Protein 9JN8 (pdb70)

B-factor: mean 67.12, std 13.06, range [45.66, 135.23]

Secondary structure (DSSP, 8-state):
-EEEEEESS---SS-TTTS----S-HHHHHHHHHHHSPPPTTEEEEEES--S-GGG-S-EEEE-TTS-EEEE-S--GGGHHHHHHHHHHHHHSGGG---GGGS-HHHHHSEEEEE---/-EEEEEESS---SS-TTTS---SS-HHHHHHHHHHHS---TTEEEEEES--S-GGG-S-EEEE-TTS-EEEE-S--GGGHHHHHHHHHHHHHSGGG---GGGS-HHHHHSEEEEE---/-EEEEEESS-------HHHHHHHHHHHSPPPTTEEEEEES--S-GGG-S-EEEE-TTS-EEEE-S--GGGHHHHHHHHHHHHHSGGG---TTTS-HHHHHSEEEEE---

Foldseek 3Di:
DKEKEQAQQAAALDDVVPDDDQPGHQSVLLLVLLVVDDQDPPYDYHYDNDPPPRNFPGKMKMDDAQAKIWIFGNDGSVCNVLVSVLNVQQRPDHSSDRDQVPRPPRCNPGIDDIGHHD/DKEKEWAQQAAALDDVVPDDDDDGGQSVLLLVLLVVDDADPPYHYHYDHDPPPRNFPGKMWMDDAQAKIWMFGNDGSVCNVLVRVLRVQLVPDHNSDRDQVPRPPRCNPGIPDIGHHD/DKEKEFAQQAQAVVGHQSVLLLVLQVVPDQDPPYDYHYDHDDPPNNFPRKMWMDDAQAKIWIFGRDGSVCNVLVRVLSNQLRPDHSSDRPPVPRDPRRVPGIDDMDHGD

Solvent-accessible surface area: 17489 Å² total; per-residue (Å²): 81,2,39,0,14,0,4,22,61,8,141,40,85,72,54,71,129,155,47,102,104,98,54,90,87,40,0,88,77,0,13,121,24,0,77,74,64,117,67,36,100,38,10,80,32,55,84,21,136,38,3,30,5,86,108,48,3,0,1,0,0,0,3,3,95,45,22,35,9,5,0,5,0,97,2,60,37,201,24,4,8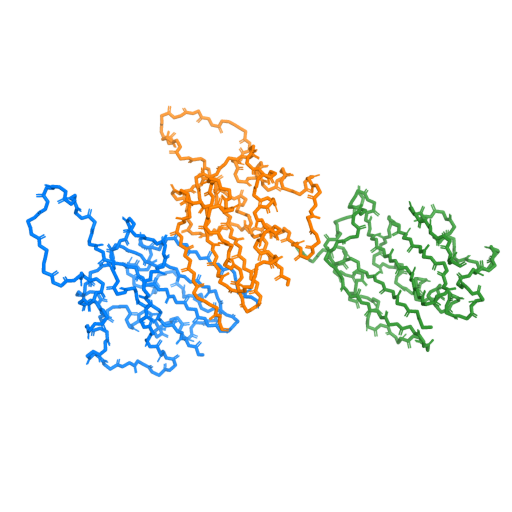9,48,0,8,72,0,0,36,48,0,50,91,16,138,102,1,65,10,71,146,229,111,36,21,97,21,3,78,132,36,25,19,0,49,3,17,43,99,83,3,40,0,14,0,5,39,54,9,121,34,86,74,53,57,128,152,63,95,94,99,58,72,94,39,0,86,65,0,12,129,27,0,67,77,62,115,34,32,150,12,1,36,13,49,68,20,136,35,2,28,5,83,113,48,3,0,1,0,0,0,5,3,99,42,22,33,8,5,1,4,0,94,3,58,42,196,25,3,81,51,0,6,75,0,0,33,44,0,48,89,14,86,108,0,72,6,72,140,226,111,38,20,98,19,3,83,135,41,25,20,0,49,3,17,38,104,76,2,38,0,54,0,4,35,33,9,179,25,166,121,88,56,42,0,84,81,0,7,129,33,1,70,78,66,117,89,32,96,44,10,78,25,52,80,29,48,30,42,106,15,73,114,60,3,1,1,0,11,1,32,20,106,56,25,54,34,9,34,3,0,116,3,51,41,194,26,6,86,55,0,13,80,0,0,37,45,0,45,90,16,141,102,0,90,3,68,137,221,108,19,17,97,20,3,76,134,43,43,58,52,138,111,84,31,216

Radius of gyration: 24.24 Å; Cα contacts (8 Å, |Δi|>4): 783; chains: 3; bounding box: 65×47×64 Å

Nearest PDB structures (foldseek):
  1m2d-assembly1_B  TM=6.779E-01  e=2.888E-04  Aquifex aeolicus
  1f37-assembly1_B  TM=6.128E-01  e=6.598E-05  Aquifex aeolicus
  1m2b-assembly1_B  TM=6.573E-01  e=4.527E-04  Aquifex aeolicus
  7ar7-assembly1_E  TM=4.796E-01  e=1.061E-01  Arabidopsis thaliana
  8kc1-assembly1_A-2  TM=5.103E-01  e=4.086E-01  synthetic construct

InterPro domains:
  IPR012863 Protein of unknown function DUF1636 [PF07845] (5-118)
  IPR036249 Thioredoxin-like superfamily [SSF52833] (3-106)

Structure (mmCIF, N/CA/C/O backbone):
data_9JN8
#
_entry.id   9JN8
#
_cell.length_a   60.040
_cell.length_b   60.040
_cell.length_c   277.200
_cell.angle_alpha   90.00
_cell.angle_beta   90.00
_cell.angle_gamma   90.00
#
_symmetry.space_group_name_H-M   'P 41 2 2'
#
loop_
_entity.id
_entity.type
_entity.pdbx_description
1 polymer ORF378
2 non-polymer 'FE2/S2 (INORGANIC) CLUSTER'
3 water water
#
loop_
_atom_site.group_PDB
_atom_site.id
_atom_site.type_symbol
_atom_site.label_atom_id
_atom_site.label_alt_id
_atom_site.label_comp_id
_atom_site.label_asym_id
_atom_site.label_entity_id
_atom_site.label_seq_id
_atom_site.pdbx_PDB_ins_code
_atom_site.Cartn_x
_atom_site.Cartn_y
_atom_site.Cartn_z
_atom_site.occupancy
_atom_site.B_iso_or_equiv
_atom_site.auth_seq_id
_atom_site.auth_comp_id
_atom_site.auth_asym_id
_atom_site.auth_atom_id
_atom_site.pdbx_PDB_model_num
ATOM 1 N N . ALA A 1 2 ? -24.188 -18.453 42.512 1.00 89.40 2 ALA A N 1
ATOM 2 C CA . ALA A 1 2 ? -22.863 -19.050 42.402 1.00 83.99 2 ALA A CA 1
ATOM 3 C C . ALA A 1 2 ? -21.841 -18.010 41.963 1.00 82.35 2 ALA A C 1
ATOM 4 O O . ALA A 1 2 ? -21.842 -17.573 40.816 1.00 84.15 2 ALA A O 1
ATOM 6 N N . THR A 1 3 ? -20.970 -17.622 42.888 1.00 83.22 3 THR A N 1
ATOM 7 C CA . THR A 1 3 ? -19.935 -16.628 42.647 1.00 77.49 3 THR A CA 1
ATOM 8 C C . THR A 1 3 ? -18.581 -17.314 42.536 1.00 74.78 3 THR A C 1
ATOM 9 O O . THR A 1 3 ? -18.227 -18.137 43.387 1.00 77.05 3 THR A O 1
ATOM 13 N N . THR A 1 4 ? -17.828 -16.968 41.495 1.00 72.12 4 THR A N 1
ATOM 14 C CA . THR A 1 4 ? -16.462 -17.437 41.319 1.00 67.88 4 THR A CA 1
ATOM 15 C C . THR A 1 4 ? -15.504 -16.273 41.513 1.00 66.92 4 THR A C 1
ATOM 16 O O . THR A 1 4 ? -15.652 -15.226 40.874 1.00 64.93 4 THR A O 1
ATOM 20 N N . LEU A 1 5 ? -14.531 -16.460 42.398 1.00 64.67 5 LEU A N 1
ATOM 21 C CA . LEU A 1 5 ? -13.472 -15.489 42.645 1.00 59.55 5 LEU A CA 1
ATOM 22 C C . LEU A 1 5 ? -12.197 -16.058 42.035 1.00 60.71 5 LEU A C 1
ATOM 23 O O . LEU A 1 5 ? -11.571 -16.955 42.607 1.00 58.27 5 LEU A O 1
ATOM 28 N N . HIS A 1 6 ? -11.835 -15.562 40.852 1.00 60.28 6 HIS A N 1
ATOM 29 C CA . HIS A 1 6 ? -10.565 -15.928 40.245 1.00 57.06 6 HIS A CA 1
ATOM 30 C C . HIS A 1 6 ? -9.456 -15.095 40.865 1.00 55.36 6 HIS A C 1
ATOM 31 O O . HIS A 1 6 ? -9.599 -13.880 41.023 1.00 53.39 6 HIS A O 1
ATOM 38 N N . VAL A 1 7 ? -8.357 -15.745 41.233 1.00 53.47 7 VAL A N 1
ATOM 39 C CA . VAL A 1 7 ? -7.211 -15.048 41.798 1.00 56.69 7 VAL A CA 1
ATOM 40 C C . VAL A 1 7 ? -5.987 -15.394 40.960 1.00 53.55 7 VAL A C 1
ATOM 41 O O . VAL A 1 7 ? -5.673 -16.575 40.762 1.00 55.27 7 VAL A O 1
ATOM 45 N N . CYS A 1 8 ? -5.312 -14.372 40.448 1.00 53.80 8 CYS A N 1
ATOM 46 C CA . CYS A 1 8 ? -4.113 -14.609 39.659 1.00 56.20 8 CYS A CA 1
ATOM 47 C C . CYS A 1 8 ? -2.951 -15.003 40.559 1.00 58.80 8 CYS A C 1
ATOM 48 O O . CYS A 1 8 ? -2.621 -14.289 41.512 1.00 57.24 8 CYS A O 1
ATOM 51 N N . THR A 1 9 ? -2.310 -16.120 40.234 1.00 56.28 9 THR A N 1
ATOM 52 C CA . THR A 1 9 ? -1.177 -16.608 41.001 1.00 61.10 9 THR A CA 1
ATOM 53 C C . THR A 1 9 ? 0.171 -16.148 40.465 1.00 64.46 9 THR A C 1
ATOM 54 O O . THR A 1 9 ? 1.193 -16.427 41.100 1.00 64.74 9 THR A O 1
ATOM 58 N N . THR A 1 10 ? 0.208 -15.460 39.323 1.00 58.11 10 THR A N 1
ATOM 59 C CA . THR A 1 10 ? 1.466 -14.990 38.756 1.00 57.13 10 THR A CA 1
ATOM 60 C C . THR A 1 10 ? 1.770 -13.544 39.109 1.00 57.41 10 THR A C 1
ATOM 61 O O . THR A 1 10 ? 2.926 -13.119 39.000 1.00 61.44 10 THR A O 1
ATOM 65 N N . CYS A 1 11 ? 0.767 -12.808 39.568 1.00 56.37 11 CYS A N 1
ATOM 66 C CA . CYS A 1 11 ? 0.867 -11.368 39.733 1.00 56.35 11 CYS A CA 1
ATOM 67 C C . CYS A 1 11 ? 2.083 -10.958 40.548 1.00 63.07 11 CYS A C 1
ATOM 68 O O . CYS A 1 11 ? 2.374 -11.533 41.601 1.00 61.71 11 CYS A O 1
ATOM 71 N N . ARG A 1 12 ? 2.783 -9.946 40.055 1.00 60.75 12 ARG A N 1
ATOM 72 C CA . ARG A 1 12 ? 3.748 -9.198 40.840 1.00 66.77 12 ARG A CA 1
ATOM 73 C C . ARG A 1 12 ? 3.099 -7.908 41.332 1.00 67.78 12 ARG A C 1
ATOM 74 O O . ARG A 1 12 ? 2.085 -7.455 40.794 1.00 68.92 12 ARG A O 1
ATOM 82 N N . GLY A 1 13 ? 3.689 -7.322 42.371 1.00 70.58 13 GLY A N 1
ATOM 83 C CA . GLY A 1 13 ? 3.237 -6.038 42.874 1.00 69.07 13 GLY A CA 1
ATOM 84 C C . GLY A 1 13 ? 3.472 -4.910 41.875 1.00 75.38 13 GLY A C 1
ATOM 85 O O . GLY A 1 13 ? 4.050 -5.086 40.801 1.00 76.70 13 GLY A O 1
ATOM 86 N N . THR A 1 14 ? 3.004 -3.718 42.247 1.00 84.34 14 THR A N 1
ATOM 87 C CA . THR A 1 14 ? 3.102 -2.545 41.379 1.00 81.51 14 THR A CA 1
ATOM 88 C C . THR A 1 14 ? 4.402 -1.767 41.557 1.00 77.68 14 THR A C 1
ATOM 89 O O . THR A 1 14 ? 4.573 -0.723 40.916 1.00 75.40 14 THR A O 1
ATOM 93 N N . ALA A 1 15 ? 5.310 -2.239 42.409 1.00 74.20 15 ALA A N 1
ATOM 94 C CA . ALA A 1 15 ? 6.600 -1.589 42.578 1.00 72.40 15 ALA A CA 1
ATOM 95 C C . ALA A 1 15 ? 7.435 -1.717 41.309 1.00 74.31 15 ALA A C 1
ATOM 96 O O . ALA A 1 15 ? 7.303 -2.679 40.546 1.00 73.87 15 ALA A O 1
ATOM 98 N N . ALA A 1 16 ? 8.305 -0.730 41.088 1.00 76.85 16 ALA A N 1
ATOM 99 C CA . ALA A 1 16 ? 9.176 -0.719 39.913 1.00 74.20 16 ALA A CA 1
ATOM 100 C C . ALA A 1 16 ? 10.179 -1.863 40.013 1.00 73.71 16 ALA A C 1
ATOM 101 O O . ALA A 1 16 ? 11.087 -1.831 40.850 1.00 70.86 16 ALA A O 1
ATOM 103 N N . ALA A 1 17 ? 10.020 -2.869 39.150 1.00 73.52 17 ALA A N 1
ATOM 104 C CA . ALA A 1 17 ? 10.847 -4.076 39.204 1.00 71.45 17 ALA A CA 1
ATOM 105 C C . ALA A 1 17 ? 12.348 -3.800 39.199 1.00 72.95 17 ALA A C 1
ATOM 106 O O . ALA A 1 17 ? 13.051 -4.358 40.058 1.00 73.82 17 ALA A O 1
ATOM 108 N N . PRO A 1 18 ? 12.904 -2.974 38.301 1.00 69.24 18 PRO A N 1
ATOM 109 C CA . PRO A 1 18 ? 14.350 -2.698 38.379 1.00 68.24 18 PRO A CA 1
ATOM 110 C C . PRO A 1 18 ? 14.775 -2.035 39.682 1.00 75.68 18 PRO A C 1
ATOM 111 O O . PRO A 1 18 ? 15.956 -2.110 40.042 1.00 72.12 18 PRO A O 1
ATOM 115 N N . LEU A 1 19 ? 13.857 -1.395 40.406 1.00 76.33 19 LEU A N 1
ATOM 116 C CA . LEU A 1 19 ? 14.222 -0.689 41.625 1.00 76.19 19 LEU A CA 1
ATOM 117 C C . LEU A 1 19 ? 13.858 -1.444 42.897 1.00 74.04 19 LEU A C 1
ATOM 118 O O . LEU A 1 19 ? 14.461 -1.181 43.941 1.00 76.21 19 LEU A O 1
ATOM 123 N N . ALA A 1 20 ? 12.916 -2.383 42.833 1.00 79.23 20 ALA A N 1
ATOM 124 C CA . ALA A 1 20 ? 12.427 -3.059 44.028 1.00 82.81 20 ALA A CA 1
ATOM 125 C C . ALA A 1 20 ? 13.403 -4.129 44.503 1.00 92.14 20 ALA A C 1
ATOM 126 O O . ALA A 1 20 ? 14.147 -4.723 43.716 1.00 95.33 20 ALA A O 1
ATOM 128 N N . GLU A 1 21 ? 13.373 -4.385 45.809 1.00 103.03 21 GLU A N 1
ATOM 129 C CA . GLU A 1 21 ? 14.328 -5.286 46.446 1.00 110.39 21 GLU A CA 1
ATOM 130 C C . GLU A 1 21 ? 13.873 -6.730 46.265 1.00 119.02 21 GLU A C 1
ATOM 131 O O . GLU A 1 21 ? 12.855 -7.146 46.828 1.00 119.87 21 GLU A O 1
ATOM 133 N N . GLU A 1 22 ? 14.627 -7.485 45.464 1.00 133.05 22 GLU A N 1
ATOM 134 C CA . GLU A 1 22 ? 14.515 -8.938 45.370 1.00 133.22 22 GLU A CA 1
ATOM 135 C C . GLU A 1 22 ? 13.128 -9.421 44.962 1.00 131.73 22 GLU A C 1
ATOM 136 O O . GLU A 1 22 ? 12.289 -8.635 44.508 1.00 128.24 22 GLU A O 1
ATOM 138 N N . ALA A 1 23 ? 12.886 -10.722 45.123 1.00 129.21 23 ALA A N 1
ATOM 139 C CA . ALA A 1 23 ? 11.622 -11.325 44.725 1.00 120.97 23 ALA A CA 1
ATOM 140 C C . ALA A 1 23 ? 10.974 -12.077 45.883 1.00 116.41 23 ALA A C 1
ATOM 141 O O . ALA A 1 23 ? 10.252 -11.484 46.691 1.00 108.50 23 ALA A O 1
ATOM 143 N N . GLY A 1 24 ? 11.237 -13.378 45.980 1.00 102.15 24 GLY A N 1
ATOM 144 C CA . GLY A 1 24 ? 10.477 -14.239 46.853 1.00 89.69 24 GLY A CA 1
ATOM 145 C C . GLY A 1 24 ? 9.256 -14.769 46.127 1.00 88.15 24 GLY A C 1
ATOM 146 O O . GLY A 1 24 ? 9.130 -14.630 44.906 1.00 93.64 24 GLY A O 1
ATOM 147 N N . PRO A 1 25 ? 8.338 -15.400 46.857 1.00 78.04 25 PRO A N 1
ATOM 148 C CA . PRO A 1 25 ? 7.106 -15.877 46.221 1.00 75.33 25 PRO A CA 1
ATOM 149 C C . PRO A 1 25 ? 6.290 -14.722 45.662 1.00 72.34 25 PRO A C 1
ATOM 150 O O . PRO A 1 25 ? 6.260 -13.623 46.221 1.00 71.48 25 PRO A O 1
ATOM 154 N N . ARG A 1 26 ? 5.629 -14.989 44.541 1.00 67.58 26 ARG A N 1
ATOM 155 C CA . ARG A 1 26 ? 4.855 -13.959 43.868 1.00 62.62 26 ARG A CA 1
ATOM 156 C C . ARG A 1 26 ? 3.727 -13.471 44.771 1.00 61.62 26 ARG A C 1
ATOM 157 O O . ARG A 1 26 ? 3.060 -14.282 45.426 1.00 63.97 26 ARG A O 1
ATOM 165 N N . PRO A 1 27 ? 3.493 -12.156 44.840 1.00 60.39 27 PRO A N 1
ATOM 166 C CA . PRO A 1 27 ? 2.357 -11.665 45.637 1.00 59.08 27 PRO A CA 1
ATOM 167 C C . PRO A 1 27 ? 1.038 -12.318 45.269 1.00 59.92 27 PRO A C 1
ATOM 168 O O . PRO A 1 27 ? 0.239 -12.629 46.160 1.00 53.98 27 PRO A O 1
ATOM 172 N N . GLY A 1 28 ? 0.784 -12.540 43.976 1.00 59.98 28 GLY A N 1
ATOM 173 C CA . GLY A 1 28 ? -0.424 -13.248 43.587 1.00 56.29 28 GLY A CA 1
ATOM 174 C C . GLY A 1 28 ? -0.509 -14.631 44.204 1.00 56.56 28 GLY A C 1
ATOM 175 O O . GLY A 1 28 ? -1.590 -15.087 44.588 1.00 57.17 28 GLY A O 1
ATOM 176 N N . GLU A 1 29 ? 0.633 -15.310 44.324 1.00 55.31 29 GLU A N 1
ATOM 177 C CA . GLU A 1 29 ? 0.662 -16.603 44.996 1.00 63.21 29 GLU A CA 1
ATOM 178 C C . GLU A 1 29 ? 0.395 -16.447 46.491 1.00 61.55 29 GLU A C 1
ATOM 179 O O . GLU A 1 29 ? -0.300 -17.272 47.096 1.00 60.90 29 GLU A O 1
ATOM 185 N N . LEU A 1 30 ? 0.930 -15.385 47.099 1.00 60.72 30 LEU A N 1
ATOM 186 C CA . LEU A 1 30 ? 0.665 -15.120 48.510 1.00 62.98 30 LEU A CA 1
ATOM 187 C C . LEU A 1 30 ? -0.796 -14.745 48.732 1.00 61.68 30 LEU A C 1
ATOM 188 O O . LEU A 1 30 ? -1.391 -15.131 49.740 1.00 58.61 30 LEU A O 1
ATOM 193 N N . LEU A 1 31 ? -1.393 -14.004 47.794 1.00 59.45 31 LEU A N 1
ATOM 194 C CA . LEU A 1 31 ? -2.809 -13.673 47.909 1.00 57.72 31 LEU A CA 1
ATOM 195 C C . LEU A 1 31 ? -3.676 -14.916 47.787 1.00 59.00 31 LEU A C 1
ATOM 196 O O . LEU A 1 31 ? -4.617 -15.101 48.566 1.00 62.80 31 LEU A O 1
ATOM 201 N N . ALA A 1 32 ? -3.380 -15.772 46.808 1.00 63.96 32 ALA A N 1
ATOM 202 C CA . ALA A 1 32 ? -4.134 -17.010 46.648 1.00 61.95 32 ALA A CA 1
ATOM 203 C C . ALA A 1 32 ? -4.084 -17.844 47.919 1.00 59.85 32 ALA A C 1
ATOM 204 O O . ALA A 1 32 ? -5.113 -18.337 48.392 1.00 66.21 32 ALA A O 1
ATOM 206 N N . HIS A 1 33 ? -2.891 -18.006 48.494 1.00 61.71 33 HIS A N 1
ATOM 207 C CA . HIS A 1 33 ? -2.780 -18.780 49.727 1.00 67.50 33 HIS A CA 1
ATOM 208 C C . HIS A 1 33 ? -3.568 -18.139 50.861 1.00 64.51 33 HIS A C 1
ATOM 209 O O . HIS A 1 33 ? -4.226 -18.837 51.643 1.00 68.55 33 HIS A O 1
ATOM 216 N N . ALA A 1 34 ? -3.494 -16.812 50.981 1.00 63.75 34 ALA A N 1
ATOM 217 C CA . ALA A 1 34 ? -4.250 -16.122 52.023 1.00 65.03 34 ALA A CA 1
ATOM 218 C C . ALA A 1 34 ? -5.748 -16.338 51.849 1.00 67.36 34 ALA A C 1
ATOM 219 O O . ALA A 1 34 ? -6.468 -16.543 52.831 1.00 67.52 34 ALA A O 1
ATOM 221 N N . LEU A 1 35 ? -6.235 -16.308 50.604 1.00 65.51 35 LEU A N 1
ATOM 222 C CA . LEU A 1 35 ? -7.657 -16.541 50.367 1.00 64.46 35 LEU A CA 1
ATOM 223 C C . LEU A 1 35 ? -8.055 -17.965 50.740 1.00 72.63 35 LEU A C 1
ATOM 224 O O . LEU A 1 35 ? -9.134 -18.189 51.305 1.00 75.92 35 LEU A O 1
ATOM 229 N N . SER A 1 36 ? -7.185 -18.942 50.458 1.00 73.88 36 SER A N 1
ATOM 230 C CA . SER A 1 36 ? -7.492 -20.336 50.775 1.00 77.13 36 SER A CA 1
ATOM 231 C C . SER A 1 36 ? -7.423 -20.633 52.271 1.00 73.62 36 SER A C 1
ATOM 232 O O . SER A 1 36 ? -8.060 -21.588 52.730 1.00 78.04 36 SER A O 1
ATOM 235 N N . ALA A 1 37 ? -6.667 -19.847 53.042 1.00 74.12 37 ALA A N 1
ATOM 236 C CA . ALA A 1 37 ? -6.590 -20.085 54.482 1.00 75.08 37 ALA A CA 1
ATOM 237 C C . ALA A 1 37 ? -7.857 -19.637 55.197 1.00 77.10 37 ALA A C 1
ATOM 238 O O . ALA A 1 37 ? -8.204 -20.186 56.249 1.00 81.32 37 ALA A O 1
ATOM 240 N N . LEU A 1 38 ? -8.549 -18.649 54.651 1.00 77.93 38 LEU A N 1
ATOM 241 C CA . LEU A 1 38 ? -9.717 -18.086 55.298 1.00 78.52 38 LEU A CA 1
ATOM 242 C C . LEU A 1 38 ? -10.962 -18.902 54.964 1.00 80.05 38 LEU A C 1
ATOM 243 O O . LEU A 1 38 ? -10.991 -19.633 53.971 1.00 77.39 38 LEU A O 1
ATOM 248 N N . PRO A 1 39 ? -11.999 -18.816 55.801 1.00 81.68 39 PRO A N 1
ATOM 249 C CA . PRO A 1 39 ? -13.259 -19.516 55.504 1.00 79.89 39 PRO A CA 1
ATOM 250 C C . PRO A 1 39 ? -13.904 -18.932 54.258 1.00 84.51 39 PRO A C 1
ATOM 251 O O . PRO A 1 39 ? -14.191 -17.735 54.197 1.00 84.25 39 PRO A O 1
ATOM 255 N N . VAL A 1 40 ? -14.136 -19.783 53.267 1.00 81.19 40 VAL A N 1
ATOM 256 C CA . VAL A 1 40 ? -14.724 -19.331 52.013 1.00 89.65 40 VAL A CA 1
ATOM 257 C C . VAL A 1 40 ? -16.234 -19.236 52.194 1.00 90.80 40 VAL A C 1
ATOM 258 O O . VAL A 1 40 ? -16.876 -20.224 52.585 1.00 87.48 40 VAL A O 1
ATOM 262 N N . PRO A 1 41 ? -16.835 -18.075 51.935 1.00 90.37 41 PRO A N 1
ATOM 263 C CA . PRO A 1 41 ? -18.267 -17.903 52.198 1.00 91.14 41 PRO A CA 1
ATOM 264 C C . PRO A 1 41 ? -19.122 -18.807 51.325 1.00 91.28 41 PRO A C 1
ATOM 265 O O . PRO A 1 41 ? -18.707 -19.277 50.263 1.00 85.96 41 PRO A O 1
ATOM 269 N N . GLU A 1 42 ? -20.341 -19.050 51.800 1.00 94.64 42 GLU A N 1
ATOM 270 C CA . GLU A 1 42 ? -21.315 -19.781 51.004 1.00 95.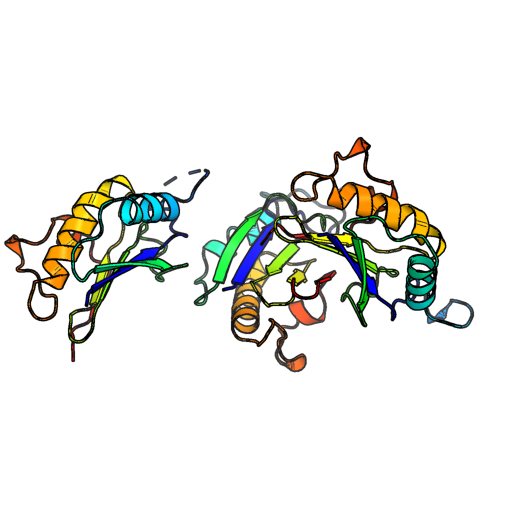58 42 GLU A CA 1
ATOM 271 C C . GLU A 1 42 ? -21.575 -19.040 49.701 1.00 86.61 42 GLU A C 1
ATOM 272 O O . GLU A 1 42 ? -21.713 -17.814 49.685 1.00 86.88 42 GLU A O 1
ATOM 274 N N . GLY A 1 43 ? -21.629 -19.794 48.603 1.00 88.55 43 GLY A N 1
ATOM 275 C CA . GLY A 1 43 ? -21.840 -19.238 47.284 1.00 85.59 43 GLY A CA 1
ATOM 276 C C . GLY A 1 43 ? -20.577 -18.849 46.544 1.00 83.73 43 GLY A C 1
ATOM 277 O O . GLY A 1 43 ? -20.621 -18.679 45.320 1.00 86.95 43 GLY A O 1
ATOM 278 N N . VAL A 1 44 ? -19.456 -18.717 47.243 1.00 83.86 44 VAL A N 1
ATOM 279 C CA . VAL A 1 44 ? -18.194 -18.289 46.653 1.00 82.23 44 VAL A CA 1
ATOM 280 C C . VAL A 1 44 ? -17.282 -19.496 46.489 1.00 82.24 44 VAL A C 1
ATOM 281 O O . VAL A 1 44 ? -17.222 -20.371 47.361 1.00 84.01 44 VAL A O 1
ATOM 285 N N . THR A 1 45 ? -16.580 -19.548 45.357 1.00 79.18 45 THR A N 1
ATOM 286 C CA . THR A 1 45 ? -15.558 -20.554 45.086 1.00 78.27 45 THR A CA 1
ATOM 287 C C . THR A 1 45 ? -14.313 -19.825 44.604 1.00 75.34 45 THR A C 1
ATOM 288 O O . THR A 1 45 ? -14.383 -19.059 43.638 1.00 71.00 45 THR A O 1
ATOM 292 N N . VAL A 1 46 ? -13.183 -20.045 45.273 1.00 70.41 46 VAL A N 1
ATOM 293 C CA . VAL A 1 46 ? -11.931 -19.394 44.899 1.00 65.30 46 VAL A CA 1
ATOM 294 C C . VAL A 1 46 ? -11.208 -20.276 43.887 1.00 69.04 46 VAL A C 1
ATOM 295 O O . VAL A 1 46 ? -10.918 -21.443 44.166 1.00 72.55 46 VAL A O 1
ATOM 299 N N . VAL A 1 47 ? -10.905 -19.718 42.717 1.00 63.40 47 VAL A N 1
ATOM 300 C CA . VAL A 1 47 ? -10.261 -20.477 41.645 1.00 65.99 47 VAL A CA 1
ATOM 301 C C . VAL A 1 47 ? -8.985 -19.773 41.198 1.00 64.99 47 VAL A C 1
ATOM 302 O O . VAL A 1 47 ? -9.049 -18.673 40.634 1.00 60.92 47 VAL A O 1
ATOM 306 N N . PRO A 1 48 ? -7.812 -20.357 41.419 1.00 63.87 48 PRO A N 1
ATOM 307 C CA . PRO A 1 48 ? -6.580 -19.741 40.916 1.00 62.72 48 PRO A CA 1
ATOM 308 C C . PRO A 1 48 ? -6.502 -19.787 39.396 1.00 64.68 48 PRO A C 1
ATOM 309 O O . PRO A 1 48 ? -7.037 -20.692 38.751 1.00 66.20 48 PRO A O 1
ATOM 313 N N . VAL A 1 49 ? -5.826 -18.782 38.826 1.00 61.71 49 VAL A N 1
ATOM 314 C CA . VAL A 1 49 ? -5.575 -18.686 37.392 1.00 63.77 49 VAL A CA 1
ATOM 315 C C . VAL A 1 49 ? -4.146 -18.205 37.180 1.00 62.63 49 VAL A C 1
ATOM 316 O O . VAL A 1 49 ? -3.544 -17.576 38.050 1.00 61.49 49 VAL A O 1
ATOM 320 N N . GLU A 1 50 ? -3.606 -18.496 35.995 1.00 63.66 50 GLU A N 1
ATOM 321 C CA . GLU A 1 50 ? -2.229 -18.106 35.711 1.00 64.47 50 GLU A CA 1
ATOM 322 C C . GLU A 1 50 ? -2.108 -16.623 35.386 1.00 63.61 50 GLU A C 1
ATOM 323 O O . GLU A 1 50 ? -1.055 -16.032 35.637 1.00 65.04 50 GLU A O 1
ATOM 329 N N . CYS A 1 51 ? -3.162 -15.997 34.859 1.00 58.46 51 CYS A N 1
ATOM 330 C CA . CYS A 1 51 ? -3.074 -14.595 34.461 1.00 61.74 51 CYS A CA 1
ATOM 331 C C . CYS A 1 51 ? -4.441 -14.028 34.096 1.00 61.63 51 CYS A C 1
ATOM 332 O O . CYS A 1 51 ? -5.203 -14.656 33.354 1.00 56.45 51 CYS A O 1
ATOM 335 N N . LEU A 1 52 ? -4.754 -12.832 34.596 1.00 56.48 52 LEU A N 1
ATOM 336 C CA . LEU A 1 52 ? -5.978 -12.130 34.234 1.00 55.34 52 LEU A CA 1
ATOM 337 C C . LEU A 1 52 ? -5.711 -10.962 33.288 1.00 53.10 52 LEU A C 1
ATOM 338 O O . LEU A 1 52 ? -6.550 -10.064 33.175 1.00 49.85 52 LEU A O 1
ATOM 343 N N . SER A 1 53 ? -4.557 -10.968 32.612 1.00 52.41 53 SER A N 1
ATOM 344 C CA . SER A 1 53 ? -4.139 -9.915 31.677 1.00 53.68 53 SER A CA 1
ATOM 345 C C . SER A 1 53 ? -4.258 -8.516 32.274 1.00 55.07 53 SER A C 1
ATOM 346 O O . SER A 1 53 ? -4.447 -7.531 31.555 1.00 52.45 53 SER A O 1
ATOM 349 N N . ALA A 1 54 ? -4.130 -8.414 33.594 1.00 55.16 54 ALA A N 1
ATOM 350 C CA . ALA A 1 54 ? -4.097 -7.140 34.298 1.00 54.27 54 ALA A CA 1
ATOM 351 C C . ALA A 1 54 ? -2.767 -6.986 35.026 1.00 61.84 54 ALA A C 1
ATOM 352 O O . ALA A 1 54 ? -2.702 -6.471 36.148 1.00 60.40 54 ALA A O 1
ATOM 354 N N . CYS A 1 55 ? -1.687 -7.431 34.371 1.00 58.81 55 CYS A N 1
ATOM 355 C CA . CYS A 1 55 ? -0.404 -7.627 35.046 1.00 60.28 55 CYS A CA 1
ATOM 356 C C . CYS A 1 55 ? 0.164 -6.336 35.610 1.00 60.63 55 CYS A C 1
ATOM 357 O O . CYS A 1 55 ? 0.892 -6.368 36.609 1.00 69.75 55 CYS A O 1
ATOM 360 N N . THR A 1 56 ? -0.117 -5.199 34.976 1.00 59.83 56 THR A N 1
ATOM 361 C CA . THR A 1 56 ? 0.423 -3.938 35.467 1.00 64.03 56 THR A CA 1
ATOM 362 C C . THR A 1 56 ? -0.282 -3.465 36.728 1.00 64.44 56 THR A C 1
ATOM 363 O O . THR A 1 56 ? 0.170 -2.488 37.338 1.00 66.25 56 THR A O 1
ATOM 367 N N . GLN A 1 57 ? -1.357 -4.139 37.134 1.00 61.53 57 GLN A N 1
ATOM 368 C CA . GLN A 1 57 ? -2.132 -3.747 38.302 1.00 60.76 57 GLN A CA 1
ATOM 369 C C . GLN A 1 57 ? -2.265 -4.901 39.287 1.00 54.00 57 GLN A C 1
ATOM 370 O O . GLN A 1 57 ? -3.348 -5.170 39.799 1.00 51.91 57 GLN A O 1
ATOM 376 N N . GLY A 1 58 ? -1.169 -5.600 39.564 1.00 55.61 58 GLY A N 1
ATOM 377 C CA . GLY A 1 58 ? -1.218 -6.689 40.517 1.00 57.35 58 GLY A CA 1
ATOM 378 C C . GLY A 1 58 ? -1.313 -6.185 41.946 1.00 60.29 58 GLY A C 1
ATOM 379 O O . GLY A 1 58 ? -0.843 -5.098 42.280 1.00 62.29 58 GLY A O 1
ATOM 380 N N . CYS A 1 59 ? -1.924 -6.994 42.810 1.00 54.19 59 CYS A N 1
ATOM 381 C CA . CYS A 1 59 ? -2.505 -8.289 42.462 1.00 55.75 59 CYS A CA 1
ATOM 382 C C . CYS A 1 59 ? -3.905 -8.135 41.901 1.00 56.42 59 CYS A C 1
ATOM 383 O O . CYS A 1 59 ? -4.634 -7.232 42.297 1.00 54.31 59 CYS A O 1
ATOM 386 N N . ALA A 1 60 ? -4.293 -9.044 41.011 1.00 52.87 60 ALA A N 1
ATOM 387 C CA . ALA A 1 60 ? -5.572 -8.972 40.324 1.00 52.79 60 ALA A CA 1
ATOM 388 C C . ALA A 1 60 ? -6.451 -10.160 40.692 1.00 49.84 60 ALA A C 1
ATOM 389 O O . ALA A 1 60 ? -5.973 -11.291 40.812 1.00 50.36 60 ALA A O 1
ATOM 391 N N . VAL A 1 61 ? -7.745 -9.892 40.857 1.00 50.31 61 VAL A N 1
ATOM 392 C CA . VAL A 1 61 ? -8.755 -10.921 41.061 1.00 49.87 61 VAL A CA 1
ATOM 393 C C . VAL A 1 61 ? -9.974 -10.538 40.234 1.00 54.79 61 VAL A C 1
ATOM 394 O O . VAL A 1 61 ? -10.127 -9.391 39.803 1.00 54.71 61 VAL A O 1
ATOM 398 N N . ALA A 1 62 ? -10.841 -11.520 39.999 1.00 56.79 62 ALA A N 1
ATOM 399 C CA . ALA A 1 62 ? -12.056 -11.309 39.229 1.00 54.40 62 ALA A CA 1
ATOM 400 C C . ALA A 1 62 ? -13.230 -11.969 39.933 1.00 55.77 62 ALA A C 1
ATOM 401 O O . ALA A 1 62 ? -13.087 -13.022 40.559 1.00 56.45 62 ALA A O 1
ATOM 403 N N . LEU A 1 63 ? -14.393 -11.336 39.815 1.00 56.49 63 LEU A N 1
ATOM 404 C CA . LEU A 1 63 ? -15.647 -11.855 40.340 1.00 61.80 63 LEU A CA 1
ATOM 405 C C . LEU A 1 63 ? -16.620 -12.038 39.187 1.00 63.61 63 LEU A C 1
ATOM 406 O O . LEU A 1 63 ? -16.797 -11.129 38.367 1.00 59.71 63 LEU A O 1
ATOM 411 N N . SER A 1 64 ? -17.245 -13.208 39.122 1.00 63.32 64 SER A N 1
ATOM 412 C CA . SER A 1 64 ? -18.238 -13.453 38.092 1.00 69.42 64 SER A CA 1
ATOM 413 C C . SER A 1 64 ? -19.191 -14.536 38.569 1.00 70.04 64 SER A C 1
ATOM 414 O O . SER A 1 64 ? -18.908 -15.271 39.518 1.00 68.71 64 SER A O 1
ATOM 417 N N . GLY A 1 65 ? -20.331 -14.612 37.895 1.00 74.71 65 GLY A N 1
ATOM 418 C CA . GLY A 1 65 ? -21.335 -15.605 38.175 1.00 80.61 65 GLY A CA 1
ATOM 419 C C . GLY A 1 65 ? -22.441 -15.532 37.146 1.00 84.24 65 GLY A C 1
ATOM 420 O O . GLY A 1 65 ? -22.647 -14.498 36.503 1.00 82.42 65 GLY A O 1
ATOM 421 N N . PRO A 1 66 ? -23.175 -16.630 36.970 1.00 90.73 66 PRO A N 1
ATOM 422 C CA . PRO A 1 66 ? -24.256 -16.639 35.976 1.00 88.33 66 PRO A CA 1
ATOM 423 C C . PRO A 1 66 ? -25.294 -15.568 36.282 1.00 88.82 66 PRO A C 1
ATOM 424 O O . PRO A 1 66 ? -25.774 -15.446 37.412 1.00 85.88 66 PRO A O 1
ATOM 428 N N . GLY A 1 67 ? -25.619 -14.771 35.263 1.00 82.83 67 GLY A N 1
ATOM 429 C CA . GLY A 1 67 ? -26.592 -13.705 35.391 1.00 82.45 67 GLY A CA 1
ATOM 430 C C . GLY A 1 67 ? -26.120 -12.477 36.139 1.00 80.94 67 GLY A C 1
ATOM 431 O O . GLY A 1 67 ? -26.926 -11.565 36.376 1.00 80.14 67 GLY A O 1
ATOM 432 N N . LYS A 1 68 ? -24.852 -12.421 36.523 1.00 80.56 68 LYS A N 1
ATOM 433 C CA . LYS A 1 68 ? -24.299 -11.286 37.241 1.00 78.48 68 LYS A CA 1
ATOM 434 C C . LYS A 1 68 ? -23.293 -10.557 36.359 1.00 74.85 68 LYS A C 1
ATOM 435 O O . LYS A 1 68 ? -22.753 -11.113 35.396 1.00 69.22 68 LYS A O 1
ATOM 441 N N . TRP A 1 69 ? -23.062 -9.292 36.699 1.00 69.69 69 TRP A N 1
ATOM 442 C CA . TRP A 1 69 ? -21.943 -8.558 36.132 1.00 67.79 69 TRP A CA 1
ATOM 443 C C . TRP A 1 69 ? -20.631 -9.233 36.509 1.00 66.40 69 TRP A C 1
ATOM 444 O O . TRP A 1 69 ? -20.523 -9.901 37.540 1.00 67.77 69 TRP A O 1
ATOM 455 N N . SER A 1 70 ? -19.626 -9.061 35.662 1.00 62.63 70 SER A N 1
ATOM 456 C CA . SER A 1 70 ? -18.278 -9.506 35.970 1.00 60.64 70 SER A CA 1
ATOM 457 C C . SER A 1 70 ? -17.444 -8.301 36.385 1.00 61.75 70 SER A C 1
ATOM 458 O O . SER A 1 70 ? -17.658 -7.192 35.896 1.00 61.16 70 SER A O 1
ATOM 461 N N . TYR A 1 71 ? -16.512 -8.514 37.313 1.00 57.44 71 TYR A N 1
ATOM 462 C CA . TYR A 1 71 ? -15.654 -7.446 37.800 1.00 56.01 71 TYR A CA 1
ATOM 463 C C . TYR A 1 71 ? -14.210 -7.919 37.837 1.00 54.44 71 TYR A C 1
ATOM 464 O O . TYR A 1 71 ? -13.929 -9.091 38.095 1.00 57.59 71 TYR A O 1
ATOM 473 N N . VAL A 1 72 ? -13.292 -6.991 37.593 1.00 52.68 72 VAL A N 1
ATOM 474 C CA . VAL A 1 72 ? -11.869 -7.230 37.788 1.00 52.32 72 VAL A CA 1
ATOM 475 C C . VAL A 1 72 ? -11.343 -6.139 38.705 1.00 54.98 72 VAL A C 1
ATOM 476 O O . VAL A 1 72 ? -11.584 -4.952 38.462 1.00 52.58 72 VA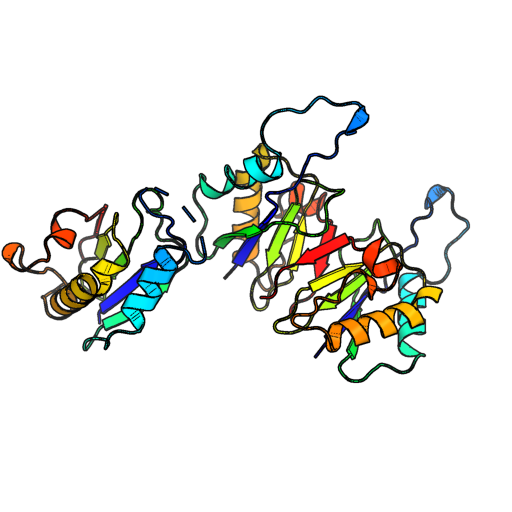L A O 1
ATOM 480 N N . TYR A 1 73 ? -10.640 -6.534 39.763 1.00 54.08 73 TYR A N 1
ATOM 481 C CA . TYR A 1 73 ? -10.017 -5.591 40.677 1.00 52.77 73 TYR A CA 1
ATOM 482 C C . TYR A 1 73 ? -8.515 -5.837 40.699 1.00 51.77 73 TYR A C 1
ATOM 483 O O . TYR A 1 73 ? -8.065 -6.977 40.562 1.00 51.21 73 TYR A O 1
ATOM 492 N N . GLY A 1 74 ? -7.741 -4.764 40.884 1.00 50.27 74 GLY A N 1
ATOM 493 C CA . GLY A 1 74 ? -6.296 -4.887 40.907 1.00 52.90 74 GLY A CA 1
ATOM 494 C C . GLY A 1 74 ? -5.600 -4.068 41.983 1.00 54.95 74 GLY A C 1
ATOM 495 O O . GLY A 1 74 ? -6.255 -3.487 42.843 1.00 53.28 74 GLY A O 1
ATOM 496 N N . ARG A 1 75 ? -4.263 -4.038 41.924 1.00 54.57 75 ARG A N 1
ATOM 497 C CA . ARG A 1 75 ? -3.442 -3.342 42.911 1.00 59.16 75 ARG A CA 1
ATOM 498 C C . ARG A 1 75 ? -3.724 -3.841 44.323 1.00 60.93 75 ARG A C 1
ATOM 499 O O . ARG A 1 75 ? -3.527 -3.121 45.300 1.00 58.89 75 ARG A O 1
ATOM 507 N N . LEU A 1 76 ? -4.174 -5.088 44.430 1.00 61.90 76 LEU A N 1
ATOM 508 C CA . LEU A 1 76 ? -4.469 -5.703 45.709 1.00 58.25 76 LEU A CA 1
ATOM 509 C C . LEU A 1 76 ? -3.206 -6.276 46.335 1.00 62.62 76 LEU A C 1
ATOM 510 O O . LEU A 1 76 ? -2.198 -6.525 45.665 1.00 59.20 76 LEU A O 1
ATOM 515 N N . ASP A 1 77 ? -3.279 -6.483 47.643 1.00 60.66 77 ASP A N 1
ATOM 516 C CA . ASP A 1 77 ? -2.224 -7.053 48.453 1.00 63.52 77 ASP A CA 1
ATOM 517 C C . ASP A 1 77 ? -2.745 -8.312 49.134 1.00 60.59 77 ASP A C 1
ATOM 518 O O . ASP A 1 77 ? -3.955 -8.458 49.330 1.00 62.24 77 ASP A O 1
ATOM 523 N N . PRO A 1 78 ? -1.867 -9.249 49.475 1.00 58.63 78 PRO A N 1
ATOM 524 C CA . PRO A 1 78 ? -2.330 -10.442 50.198 1.00 61.20 78 PRO A CA 1
ATOM 525 C C . PRO A 1 78 ? -3.109 -10.115 51.459 1.00 63.02 78 PRO A C 1
ATOM 526 O O . PRO A 1 78 ? -4.067 -10.830 51.790 1.00 60.25 78 PRO A O 1
ATOM 530 N N . ARG A 1 79 ? -2.756 -9.029 52.155 1.00 61.12 79 ARG A N 1
ATOM 531 C CA . ARG A 1 79 ? -3.481 -8.636 53.360 1.00 61.53 79 ARG A CA 1
ATOM 532 C C . ARG A 1 79 ? -4.917 -8.209 53.067 1.00 62.47 79 ARG A C 1
ATOM 533 O O . ARG A 1 79 ? -5.710 -8.078 54.005 1.00 57.14 79 ARG A O 1
ATOM 541 N N . ASP A 1 80 ? -5.265 -7.966 51.802 1.00 61.09 80 ASP A N 1
ATOM 542 C CA . ASP A 1 80 ? -6.640 -7.647 51.428 1.00 60.41 80 ASP A CA 1
ATOM 543 C C . ASP A 1 80 ? -7.537 -8.878 51.346 1.00 60.45 80 ASP A C 1
ATOM 544 O O . ASP A 1 80 ? -8.733 -8.732 51.060 1.00 60.12 80 ASP A O 1
ATOM 549 N N . ALA A 1 81 ? -6.986 -10.074 51.588 1.00 59.67 81 ALA A N 1
ATOM 550 C CA . ALA A 1 81 ? -7.718 -11.323 51.375 1.00 59.71 81 ALA A CA 1
ATOM 551 C C . ALA A 1 81 ? -9.057 -11.337 52.104 1.00 62.28 81 ALA A C 1
ATOM 552 O O . ALA A 1 81 ? -10.087 -11.711 51.530 1.00 64.50 81 ALA A O 1
ATOM 554 N N . ASP A 1 82 ? -9.060 -10.940 53.378 1.00 64.35 82 ASP A N 1
ATOM 555 C CA . ASP A 1 82 ? -10.292 -10.966 54.160 1.00 65.57 82 ASP A CA 1
ATOM 556 C 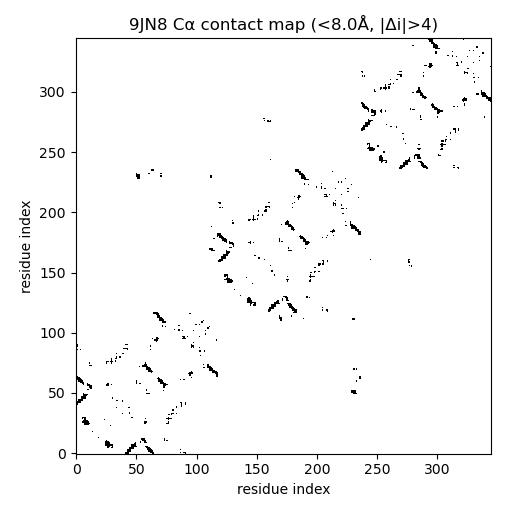C . ASP A 1 82 ? -11.328 -10.004 53.588 1.00 66.29 82 ASP A C 1
ATOM 557 O O . ASP A 1 82 ? -12.503 -10.364 53.438 1.00 63.70 82 ASP A O 1
ATOM 562 N N . THR A 1 83 ? -10.905 -8.789 53.229 1.00 67.58 83 THR A N 1
ATOM 563 C CA . THR A 1 83 ? -11.818 -7.836 52.601 1.00 66.49 83 THR A CA 1
ATOM 564 C C . THR A 1 83 ? -12.304 -8.336 51.243 1.00 63.04 83 THR A C 1
ATOM 565 O O . THR A 1 83 ? -13.449 -8.075 50.852 1.00 63.21 83 THR A O 1
ATOM 569 N N . ILE A 1 84 ? -11.456 -9.060 50.509 1.00 61.90 84 ILE A N 1
ATOM 570 C CA . ILE A 1 84 ? -11.874 -9.580 49.205 1.00 63.10 84 ILE A CA 1
ATOM 571 C C . ILE A 1 84 ? -12.986 -10.608 49.373 1.00 67.04 84 ILE A C 1
ATOM 572 O O . ILE A 1 84 ? -13.969 -10.610 48.620 1.00 65.46 84 ILE A O 1
ATOM 577 N N . LEU A 1 85 ? -12.848 -11.499 50.363 1.00 65.14 85 LEU A N 1
ATOM 578 C CA . LEU A 1 85 ? -13.866 -12.522 50.590 1.00 67.58 85 LEU A CA 1
ATOM 579 C C . LEU A 1 85 ? -15.168 -11.907 51.083 1.00 66.33 85 LEU A C 1
ATOM 580 O O . LEU A 1 85 ? -16.258 -12.351 50.699 1.00 66.67 85 LEU A O 1
ATOM 585 N N . THR A 1 86 ? -15.076 -10.890 51.939 1.00 65.96 86 THR A N 1
ATOM 586 C CA . THR A 1 86 ? -16.264 -10.132 52.317 1.00 67.58 86 THR A CA 1
ATOM 587 C C . THR A 1 86 ? -16.916 -9.511 51.090 1.00 67.24 86 THR A C 1
ATOM 588 O O . THR A 1 86 ? -18.139 -9.573 50.920 1.00 68.45 86 THR A O 1
ATOM 592 N N . GLY A 1 87 ? -16.107 -8.911 50.215 1.00 66.40 87 GLY A N 1
ATOM 593 C CA . GLY A 1 87 ? -16.645 -8.370 48.980 1.00 64.65 87 GLY A CA 1
ATOM 594 C C . GLY A 1 87 ? -17.305 -9.432 48.125 1.00 66.28 87 GLY A C 1
ATOM 595 O O . GLY A 1 87 ? -18.361 -9.197 47.533 1.00 68.75 87 GLY A O 1
ATOM 596 N N . ALA A 1 88 ? -16.699 -10.621 48.059 1.00 65.01 88 ALA A N 1
ATOM 597 C CA . ALA A 1 88 ? -17.256 -11.680 47.224 1.00 69.83 88 ALA A CA 1
ATOM 598 C C . ALA A 1 88 ? -18.606 -12.135 47.754 1.00 71.15 88 ALA A C 1
ATOM 599 O O . ALA A 1 88 ? -19.511 -12.461 46.973 1.00 68.96 88 ALA A O 1
ATOM 601 N N . ALA A 1 89 ? -18.756 -12.157 49.082 1.00 71.51 89 ALA A N 1
ATOM 602 C CA . ALA A 1 89 ? -20.040 -12.471 49.698 1.00 69.15 89 ALA A CA 1
ATOM 603 C C . ALA A 1 89 ? -21.089 -11.425 49.338 1.00 69.31 89 ALA A C 1
ATOM 604 O O . ALA A 1 89 ? -22.214 -11.765 48.956 1.00 72.58 89 ALA A O 1
ATOM 606 N N . GLN A 1 90 ? -20.740 -10.142 49.469 1.00 67.55 90 GLN A N 1
ATOM 607 C CA . GLN A 1 90 ? -21.651 -9.085 49.038 1.00 69.86 90 GLN A CA 1
ATOM 608 C C . GLN A 1 90 ? -22.004 -9.236 47.565 1.00 73.63 90 GLN A C 1
ATOM 609 O O . GLN A 1 90 ? -23.143 -8.973 47.162 1.00 77.01 90 GLN A O 1
ATOM 615 N N . PHE A 1 91 ? -21.037 -9.661 46.747 1.00 72.04 91 PHE A N 1
ATOM 616 C CA . PHE A 1 91 ? -21.303 -9.890 45.331 1.00 72.47 91 PHE A CA 1
ATOM 617 C C . PHE A 1 91 ? -22.315 -11.013 45.138 1.00 75.56 91 PHE A C 1
ATOM 618 O O . PHE A 1 91 ? -23.206 -10.916 44.287 1.00 75.74 91 PHE A O 1
ATOM 626 N N . GLU A 1 92 ? -22.201 -12.086 45.924 1.00 73.31 92 GLU A N 1
ATOM 627 C CA . GLU A 1 92 ? -23.132 -13.200 45.770 1.00 80.91 92 GLU A CA 1
ATOM 628 C C . GLU A 1 92 ? -24.542 -12.805 46.189 1.00 80.46 92 GLU A C 1
ATOM 629 O O . GLU A 1 92 ? -25.522 -13.200 45.545 1.00 80.77 92 GLU A O 1
ATOM 635 N N . ALA A 1 93 ? -24.665 -12.009 47.251 1.00 78.16 93 ALA A N 1
ATOM 636 C CA . ALA A 1 93 ? -25.987 -11.613 47.720 1.00 79.29 93 ALA A CA 1
ATOM 637 C C . ALA A 1 93 ? -26.642 -10.595 46.794 1.00 84.70 93 ALA A C 1
ATOM 638 O O . ALA A 1 93 ? -27.867 -10.609 46.631 1.00 84.60 93 ALA A O 1
ATOM 640 N N . ALA A 1 94 ? -25.849 -9.725 46.172 1.00 82.05 94 ALA A N 1
ATOM 641 C CA . ALA A 1 94 ? -26.396 -8.584 45.452 1.00 81.11 94 ALA A CA 1
ATOM 642 C C . ALA A 1 94 ? -27.150 -9.018 44.201 1.00 85.40 94 ALA A C 1
ATOM 643 O O . ALA A 1 94 ? -26.823 -10.022 43.561 1.00 84.29 94 ALA A O 1
ATOM 645 N N . GLU A 1 95 ? -28.172 -8.239 43.857 1.00 86.86 95 GLU A N 1
ATOM 646 C CA . GLU A 1 95 ? -28.924 -8.469 42.631 1.00 89.97 95 GLU A CA 1
ATOM 647 C C . GLU A 1 95 ? -28.034 -8.194 41.424 1.00 84.20 95 GLU A C 1
ATOM 648 O O . GLU A 1 95 ? -27.536 -7.075 41.254 1.00 82.93 95 GLU A O 1
ATOM 654 N N . LYS A 1 96 ? -27.825 -9.220 40.595 1.00 84.51 96 LYS A N 1
ATOM 655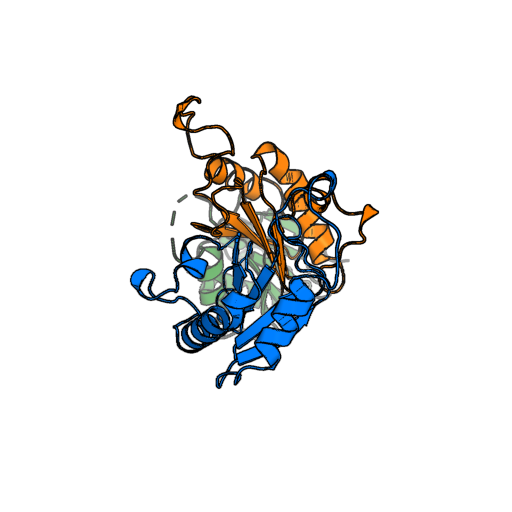 C CA . LYS A 1 96 ? -26.972 -9.147 39.405 1.00 81.10 96 LYS A CA 1
ATOM 656 C C . LYS A 1 96 ? -25.518 -8.837 39.744 1.00 79.00 96 LYS A C 1
ATOM 657 O O . LYS A 1 96 ? -24.758 -8.397 38.876 1.00 74.70 96 LYS A O 1
ATOM 663 N N . GLY A 1 97 ? -25.110 -9.063 40.993 1.00 81.16 97 GLY A N 1
ATOM 664 C CA . GLY A 1 97 ? -23.769 -8.709 41.409 1.00 74.31 97 GLY A CA 1
ATOM 665 C C . GLY A 1 97 ? -23.553 -7.234 41.660 1.00 75.58 97 GLY A C 1
ATOM 666 O O . GLY A 1 97 ? -22.426 -6.834 41.970 1.00 74.06 97 GLY A O 1
ATOM 667 N N . LEU A 1 98 ? -24.595 -6.411 41.547 1.00 78.19 98 LEU A N 1
ATOM 668 C CA . LEU A 1 98 ? -24.476 -4.961 41.712 1.00 75.06 98 LEU A CA 1
ATOM 669 C C . LEU A 1 98 ? -24.626 -4.619 43.195 1.00 75.34 98 LEU A C 1
ATOM 670 O O . LEU A 1 98 ? -25.737 -4.479 43.713 1.00 73.85 98 LEU A O 1
ATOM 675 N N . ILE A 1 99 ? -23.499 -4.483 43.879 1.00 73.49 99 ILE A N 1
ATOM 676 C CA . ILE A 1 99 ? -23.503 -4.065 45.286 1.00 73.82 99 ILE A CA 1
ATOM 677 C C . ILE A 1 99 ? -23.812 -2.575 45.357 1.00 75.91 99 ILE A C 1
ATOM 678 O O . ILE A 1 99 ? -23.244 -1.794 44.574 1.00 79.53 99 ILE A O 1
ATOM 683 N N . PRO A 1 100 ? -24.694 -2.132 46.250 1.00 75.43 100 PRO A N 1
ATOM 684 C CA . PRO A 1 100 ? -24.878 -0.690 46.441 1.00 77.04 100 PRO A CA 1
ATOM 685 C C . PRO A 1 100 ? -23.547 -0.009 46.725 1.00 80.17 100 PRO A C 1
ATOM 686 O O . PRO A 1 100 ? -22.731 -0.501 47.509 1.00 78.50 100 PRO A O 1
ATOM 690 N N . TRP A 1 101 ? -23.329 1.126 46.054 1.00 80.37 101 TRP A N 1
ATOM 691 C CA . TRP A 1 101 ? -22.004 1.739 46.016 1.00 79.55 101 TRP A CA 1
ATOM 692 C C . TRP A 1 101 ? -21.466 2.008 47.416 1.00 82.62 101 TRP A C 1
ATOM 693 O O . TRP A 1 101 ? -20.314 1.677 47.724 1.00 80.03 101 TRP A O 1
ATOM 704 N N . ARG A 1 102 ? -22.287 2.606 48.283 1.00 82.87 102 ARG A N 1
ATOM 705 C CA . ARG A 1 102 ? -21.833 2.952 49.624 1.00 83.14 102 ARG A CA 1
ATOM 706 C C . ARG A 1 102 ? -21.578 1.731 50.495 1.00 81.90 102 ARG A C 1
ATOM 707 O O . ARG A 1 102 ? -20.963 1.867 51.558 1.00 74.84 102 ARG A O 1
ATOM 715 N N . GLU A 1 103 ? -22.030 0.551 50.076 1.00 79.42 103 GLU A N 1
ATOM 716 C CA . GLU A 1 103 ? -21.804 -0.671 50.828 1.00 78.29 103 GLU A CA 1
ATOM 717 C C . GLU A 1 103 ? -20.600 -1.459 50.336 1.00 76.62 103 GLU A C 1
ATOM 718 O O . GLU A 1 103 ? -20.188 -2.412 51.006 1.00 68.15 103 GLU A O 1
ATOM 724 N N . ARG A 1 104 ? -20.025 -1.080 49.196 1.00 77.38 104 ARG A N 1
ATOM 725 C CA . ARG A 1 104 ? -18.873 -1.792 48.671 1.00 74.00 104 ARG A CA 1
ATOM 726 C C . ARG A 1 104 ? -17.633 -1.480 49.503 1.00 70.91 104 ARG A C 1
ATOM 727 O O . ARG A 1 104 ? -17.445 -0.336 49.932 1.00 69.43 104 ARG A O 1
ATOM 735 N N . PRO A 1 105 ? -16.763 -2.465 49.728 1.00 68.19 105 PRO A N 1
ATOM 736 C CA . PRO A 1 105 ? -15.468 -2.177 50.354 1.00 65.20 105 PRO A CA 1
ATOM 737 C C . PRO A 1 105 ? -14.669 -1.175 49.531 1.00 69.63 105 PRO A C 1
ATOM 738 O O . PRO A 1 105 ? -14.824 -1.074 48.309 1.00 64.80 105 PRO A O 1
ATOM 742 N N . GLU A 1 106 ? -13.803 -0.428 50.225 1.00 68.08 106 GLU A N 1
ATOM 743 C CA . GLU A 1 106 ? -13.078 0.667 49.588 1.00 70.27 106 GLU A CA 1
ATOM 744 C C . GLU A 1 106 ? -12.258 0.179 48.400 1.00 67.42 106 GLU A C 1
ATOM 745 O O . GLU A 1 106 ? -12.156 0.875 47.382 1.00 68.68 106 GLU A O 1
ATOM 751 N N . ILE A 1 107 ? -11.676 -1.021 48.501 1.00 65.39 107 ILE A N 1
ATOM 752 C CA . ILE A 1 107 ? -10.892 -1.547 47.383 1.00 66.75 107 ILE A CA 1
ATOM 753 C C . ILE A 1 107 ? -11.770 -1.793 46.162 1.00 62.02 107 ILE A C 1
ATOM 754 O O . ILE A 1 107 ? -11.311 -1.653 45.021 1.00 65.77 107 ILE A O 1
ATOM 759 N N . PHE A 1 108 ? -13.040 -2.153 46.364 1.00 61.91 108 PHE A N 1
ATOM 760 C CA . PHE A 1 108 ? -13.916 -2.366 45.215 1.00 63.34 108 PHE A CA 1
ATOM 761 C C . PHE A 1 108 ? -14.296 -1.049 44.543 1.00 64.97 108 PHE A C 1
ATOM 762 O O . PHE A 1 108 ? -14.497 -1.014 43.323 1.00 64.50 108 PHE A O 1
ATOM 770 N N . ARG A 1 109 ? -14.398 0.036 45.316 1.00 65.72 109 ARG A N 1
ATOM 771 C CA . ARG A 1 109 ? -14.766 1.332 44.759 1.00 66.91 109 ARG A CA 1
ATOM 772 C C . ARG A 1 109 ? -13.592 1.992 44.048 1.00 68.40 109 ARG A C 1
ATOM 773 O O . ARG A 1 109 ? -13.764 2.571 42.970 1.00 70.54 109 ARG A O 1
ATOM 781 N N . LYS A 1 110 ? -12.396 1.917 44.633 1.00 65.14 110 LYS A N 1
ATOM 782 C CA . LYS A 1 110 ? -11.250 2.655 44.122 1.00 68.89 110 LYS A CA 1
ATOM 783 C C . LYS A 1 110 ? -10.363 1.842 43.192 1.00 65.25 110 LYS A C 1
ATOM 784 O O . LYS A 1 110 ? -9.639 2.432 42.382 1.00 67.85 110 LYS A O 1
ATOM 790 N N . GLN A 1 111 ? -10.387 0.513 43.286 1.00 62.29 111 GLN A N 1
ATOM 791 C CA . GLN A 1 111 ? -9.411 -0.311 42.581 1.00 63.83 111 GLN A CA 1
ATOM 792 C C . GLN A 1 111 ? -10.056 -1.269 41.585 1.00 56.44 111 GLN A C 1
ATOM 793 O O . GLN A 1 111 ? -9.462 -2.295 41.242 1.00 55.37 111 GLN A O 1
ATOM 799 N N . CYS A 1 112 ? -11.259 -0.957 41.110 1.00 56.37 112 CYS A N 1
ATOM 800 C CA . CYS A 1 112 ? -11.880 -1.745 40.057 1.00 54.41 112 CYS A CA 1
ATOM 801 C C . CYS A 1 112 ? -11.263 -1.364 38.715 1.00 58.83 112 CYS A C 1
ATOM 802 O O . CYS A 1 112 ? -11.114 -0.178 38.402 1.00 58.59 112 CYS A O 1
ATOM 805 N N . LEU A 1 113 ? -10.886 -2.373 37.934 1.00 55.85 113 LEU A N 1
ATOM 806 C CA . LEU A 1 113 ? -10.233 -2.160 36.650 1.00 52.29 113 LEU A CA 1
ATOM 807 C C . LEU A 1 113 ? -11.193 -2.248 35.479 1.00 57.20 113 LEU A C 1
ATOM 808 O O . LEU A 1 113 ? -10.940 -1.630 34.438 1.00 57.21 113 LEU A O 1
ATOM 813 N N . ALA A 1 114 ? -12.274 -3.012 35.623 1.00 56.53 114 ALA A N 1
ATOM 814 C CA . ALA A 1 114 ? -13.229 -3.227 34.545 1.00 56.78 114 ALA A CA 1
ATOM 815 C C . ALA A 1 114 ? -14.449 -3.937 35.103 1.00 56.33 114 ALA A C 1
ATOM 816 O O . ALA A 1 114 ? -14.358 -4.673 36.088 1.00 54.39 114 ALA A O 1
ATOM 818 N N . ARG A 1 115 ? -15.589 -3.710 34.459 1.00 56.70 115 ARG A N 1
ATOM 819 C CA . ARG A 1 115 ? -16.785 -4.506 34.677 1.00 58.23 115 ARG A CA 1
ATOM 820 C C . ARG A 1 115 ? -17.383 -4.862 33.324 1.00 58.96 115 ARG A C 1
ATOM 821 O O . ARG A 1 115 ? -17.188 -4.148 32.336 1.00 58.72 115 ARG A O 1
ATOM 829 N N . ILE A 1 116 ? -18.092 -5.986 33.283 1.00 60.87 116 ILE A N 1
ATOM 830 C CA . ILE A 1 116 ? -18.677 -6.499 32.044 1.00 61.34 116 ILE A CA 1
ATOM 831 C C . ILE A 1 116 ? -20.143 -6.834 32.290 1.00 63.51 116 ILE A C 1
ATOM 832 O O . ILE A 1 116 ? -20.465 -7.473 33.306 1.00 60.38 116 ILE A O 1
ATOM 837 N N . PRO A 1 117 ? -21.054 -6.426 31.405 1.00 64.53 117 PRO A N 1
ATOM 838 C CA . PRO A 1 117 ? -22.465 -6.739 31.609 1.00 65.96 117 PRO A CA 1
ATOM 839 C C . PRO A 1 117 ? -22.678 -8.248 31.674 1.00 68.22 117 PRO A C 1
ATOM 840 O O . PRO A 1 117 ? -21.873 -9.022 31.134 1.00 62.19 117 PRO A O 1
ATOM 844 N N . PRO A 1 118 ? -23.741 -8.689 32.342 1.00 68.75 118 PRO A N 1
ATOM 845 C CA . PRO A 1 118 ? -23.981 -10.137 32.444 1.00 74.19 118 PRO A CA 1
ATOM 846 C C . PRO A 1 118 ? -24.273 -10.757 31.083 1.00 73.32 118 PRO A C 1
ATOM 847 O O . PRO A 1 118 ? -24.915 -10.149 30.223 1.00 72.72 118 PRO A O 1
ATOM 851 N N . GLN A 1 119 ? -23.787 -11.981 30.896 1.00 75.95 119 GLN A N 1
ATOM 852 C CA . GLN A 1 119 ? -23.939 -12.684 29.624 1.00 82.82 119 GLN A CA 1
ATOM 853 C C . GLN A 1 119 ? -25.388 -13.083 29.369 1.00 84.06 119 GLN A C 1
ATOM 854 O O . GLN A 1 119 ? -25.929 -13.966 30.035 1.00 88.32 119 GLN A O 1
ATOM 860 N N . ALA B 1 2 ? -21.486 -16.977 19.409 1.00 70.37 2 ALA B N 1
ATOM 861 C CA . ALA B 1 2 ? -22.009 -15.617 19.361 1.00 73.10 2 ALA B CA 1
ATOM 862 C C . ALA B 1 2 ? -21.168 -14.698 20.240 1.00 70.27 2 ALA B C 1
ATOM 863 O O . ALA B 1 2 ? -20.759 -15.075 21.337 1.00 73.28 2 ALA B O 1
ATOM 865 N N . THR B 1 3 ? -20.929 -13.485 19.749 1.00 63.05 3 THR B N 1
ATOM 866 C CA . THR B 1 3 ? -19.988 -12.547 20.341 1.00 59.39 3 THR B CA 1
ATOM 867 C C . THR B 1 3 ? -20.682 -11.210 20.544 1.00 60.75 3 THR B C 1
ATOM 868 O O . THR B 1 3 ? -21.332 -10.699 19.627 1.00 59.30 3 THR B O 1
ATOM 872 N N . THR B 1 4 ? -20.553 -10.649 21.743 1.00 52.10 4 THR B N 1
ATOM 873 C CA . THR B 1 4 ? -21.054 -9.315 22.036 1.00 56.16 4 THR B CA 1
ATOM 874 C C . THR B 1 4 ? -19.876 -8.372 22.224 1.00 58.44 4 THR B C 1
ATOM 875 O O . THR B 1 4 ? -18.960 -8.659 23.004 1.00 58.36 4 THR B O 1
ATOM 879 N N . LEU B 1 5 ? -19.903 -7.253 21.513 1.00 49.72 5 LEU B N 1
ATOM 880 C CA . LEU B 1 5 ? -18.904 -6.200 21.641 1.00 50.55 5 LEU B CA 1
ATOM 881 C C . LEU B 1 5 ? -19.584 -5.025 22.337 1.00 57.41 5 LEU B C 1
ATOM 882 O O . LEU B 1 5 ? -20.368 -4.296 21.718 1.00 54.29 5 LEU B O 1
ATOM 887 N N . HIS B 1 6 ? -19.313 -4.870 23.638 1.00 51.73 6 HIS B N 1
ATOM 888 C CA . HIS B 1 6 ? -19.789 -3.714 24.381 1.00 51.68 6 HIS B CA 1
ATOM 889 C C . HIS B 1 6 ? -18.838 -2.552 24.157 1.00 49.81 6 HIS B C 1
ATOM 890 O O . HIS B 1 6 ? -17.618 -2.730 24.153 1.00 49.78 6 HIS B O 1
ATOM 897 N N . VAL B 1 7 ? -19.394 -1.357 23.980 1.00 50.77 7 VAL B N 1
ATOM 898 C CA . VAL B 1 7 ? -18.597 -0.153 23.777 1.00 51.52 7 VAL B CA 1
ATOM 899 C C . VAL B 1 7 ? -19.121 0.927 24.705 1.00 54.11 7 VAL B C 1
ATOM 900 O O . VAL B 1 7 ? -20.330 1.181 24.751 1.00 56.59 7 VAL B O 1
ATOM 904 N N . CYS B 1 8 ? -18.222 1.552 25.457 1.00 54.84 8 CYS B N 1
ATOM 905 C CA . CYS B 1 8 ? -18.648 2.575 26.398 1.00 56.61 8 CYS B CA 1
ATOM 906 C C . CYS B 1 8 ? -18.874 3.902 25.691 1.00 58.92 8 CYS B C 1
ATOM 907 O O . CYS B 1 8 ? -17.982 4.419 25.010 1.00 57.02 8 CYS B O 1
ATOM 910 N N . THR B 1 9 ? -20.056 4.470 25.889 1.00 61.30 9 THR B N 1
ATOM 911 C CA . THR B 1 9 ? -20.417 5.735 25.273 1.00 62.60 9 THR B CA 1
ATOM 912 C C . THR B 1 9 ? -20.058 6.942 26.131 1.00 63.32 9 THR B C 1
ATOM 913 O O . THR B 1 9 ? -20.190 8.075 25.659 1.00 66.29 9 THR B O 1
ATOM 917 N N . THR B 1 10 ? -19.600 6.729 27.367 1.00 63.44 10 THR B N 1
ATOM 918 C CA . THR B 1 10 ? -19.263 7.807 28.289 1.00 66.60 10 THR B CA 1
ATOM 919 C C . THR B 1 10 ? -17.779 8.148 28.288 1.00 64.51 10 THR B C 1
ATOM 920 O O . THR B 1 10 ? -17.405 9.219 28.776 1.00 66.15 10 THR B O 1
ATOM 924 N N . CYS B 1 11 ? -16.939 7.280 27.731 1.00 59.95 11 CYS B N 1
ATOM 925 C CA . CYS B 1 11 ? -15.493 7.425 27.845 1.00 60.81 11 CYS B CA 1
ATOM 926 C C . CYS B 1 11 ? -15.004 8.768 27.314 1.00 66.18 11 CYS B C 1
ATOM 927 O O . CYS B 1 11 ? -15.446 9.242 26.265 1.00 62.83 11 CYS B O 1
ATOM 930 N N . ARG B 1 12 ? -14.091 9.385 28.055 1.00 65.98 12 ARG B N 1
ATOM 931 C CA . ARG B 1 12 ? -13.219 10.406 27.497 1.00 71.93 12 ARG B CA 1
ATOM 932 C C . ARG B 1 12 ? -11.821 9.821 27.310 1.00 72.46 12 ARG B C 1
ATOM 933 O O . ARG B 1 12 ? -11.474 8.787 27.888 1.00 67.92 12 ARG B O 1
ATOM 941 N N . GLY B 1 13 ? -11.021 10.492 26.482 1.00 73.80 13 GLY B N 1
ATOM 942 C CA . GLY B 1 13 ? -9.660 10.051 26.224 1.00 76.49 13 GLY B CA 1
ATOM 943 C C . GLY B 1 13 ? -8.766 10.037 27.452 1.00 81.34 13 GLY B C 1
ATOM 944 O O . GLY B 1 13 ? -9.197 10.398 28.553 1.00 78.19 13 GLY B O 1
ATOM 945 N N . THR B 1 14 ? -7.511 9.626 27.278 1.00 89.71 14 THR B N 1
ATOM 946 C CA . THR B 1 14 ? -6.551 9.568 28.375 1.00 88.61 14 THR B CA 1
ATOM 947 C C . THR B 1 14 ? -5.791 10.878 28.571 1.00 90.21 14 THR B C 1
ATOM 948 O O . THR B 1 14 ? -4.875 10.931 29.401 1.00 84.85 14 THR B O 1
ATOM 952 N N . ALA B 1 15 ? -6.153 11.930 27.836 1.00 85.21 15 ALA B N 1
ATOM 953 C CA . ALA B 1 15 ? -5.487 13.218 27.964 1.00 80.42 15 ALA B CA 1
ATOM 954 C C . ALA B 1 15 ? -5.872 13.903 29.272 1.00 82.02 15 ALA B C 1
ATOM 955 O O . ALA B 1 15 ? -6.978 13.729 29.793 1.00 81.41 15 ALA B O 1
ATOM 957 N N . ALA B 1 16 ? -4.938 14.698 29.798 1.00 77.63 16 ALA B N 1
ATOM 958 C CA . ALA B 1 16 ? -5.135 15.405 31.059 1.00 81.85 16 ALA B CA 1
ATOM 959 C C . ALA B 1 16 ? -6.276 16.407 30.950 1.00 84.05 16 ALA B C 1
ATOM 960 O O . ALA B 1 16 ? -6.142 17.439 30.282 1.00 84.31 16 ALA B O 1
ATOM 962 N N . ALA B 1 17 ? -7.396 16.106 31.611 1.00 90.19 17 ALA B N 1
ATOM 963 C CA . ALA B 1 17 ? -8.590 16.948 31.540 1.00 87.29 17 ALA B CA 1
ATOM 964 C C . ALA B 1 17 ? -8.334 18.412 31.880 1.00 89.62 17 ALA B C 1
ATOM 965 O O . ALA B 1 17 ? -8.799 19.281 31.125 1.00 97.27 17 ALA B O 1
ATOM 967 N N . PRO B 1 18 ? -7.622 18.767 32.960 1.00 87.17 18 PRO B N 1
ATOM 968 C CA . PRO B 1 18 ? -7.415 20.197 33.245 1.00 86.11 18 PRO B CA 1
ATOM 969 C C . PRO B 1 18 ? -6.531 20.904 32.231 1.00 87.44 18 PRO B C 1
ATOM 970 O O . PRO B 1 18 ? -6.561 22.141 32.169 1.00 84.46 18 PRO B O 1
ATOM 974 N N . LEU B 1 19 ? -5.748 20.169 31.437 1.00 88.19 19 LEU B N 1
ATOM 975 C CA . LEU B 1 19 ? -4.790 20.775 30.520 1.00 84.91 19 LEU B CA 1
ATOM 976 C C . LEU B 1 19 ? -5.234 20.744 29.064 1.00 85.52 19 LEU B C 1
ATOM 977 O O . LEU B 1 19 ? -4.679 21.494 28.250 1.00 84.56 19 LEU B O 1
ATOM 982 N N . ALA B 1 20 ? -6.220 19.914 28.724 1.00 89.98 20 ALA B N 1
ATOM 983 C CA . ALA B 1 20 ? -6.585 19.679 27.333 1.00 94.99 20 ALA B CA 1
ATOM 984 C C . ALA B 1 20 ? -7.497 20.766 26.778 1.00 101.63 20 ALA B C 1
ATOM 985 O O . ALA B 1 20 ? -7.378 21.940 27.144 1.00 100.70 20 ALA B O 1
ATOM 987 N N . GLU B 1 21 ? -8.393 20.384 25.881 1.00 119.58 21 GLU B N 1
ATOM 988 C CA . GLU B 1 21 ? -9.410 21.278 25.331 1.00 118.59 21 GLU B CA 1
ATOM 989 C C . GLU B 1 21 ? -10.773 20.821 25.840 1.00 126.53 21 GLU B C 1
ATOM 990 O O . GLU B 1 21 ? -10.937 20.692 27.060 1.00 134.77 21 GLU B O 1
ATOM 992 N N . GLU B 1 22 ? -11.754 20.564 24.976 1.00 128.87 22 GLU B N 1
ATOM 993 C CA . GLU B 1 22 ? -13.035 20.025 25.404 1.00 131.75 22 GLU B CA 1
ATOM 994 C C . GLU B 1 22 ? -13.662 19.242 24.260 1.00 133.92 22 GLU B C 1
ATOM 995 O O . GLU B 1 22 ? -14.549 18.405 24.490 1.00 132.38 22 GLU B O 1
ATOM 997 N N . ALA B 1 23 ? -13.195 19.495 23.039 1.00 135.23 23 ALA B N 1
ATOM 998 C CA . ALA B 1 23 ? -13.721 18.838 21.841 1.00 134.46 23 ALA B CA 1
ATOM 999 C C . ALA B 1 23 ? -15.233 18.934 21.743 1.00 132.03 23 ALA B C 1
ATOM 1000 O O . ALA B 1 23 ? -15.875 19.843 22.263 1.00 132.23 23 ALA B O 1
ATOM 1002 N N . GLY B 1 24 ? -15.805 17.952 21.047 1.00 122.57 24 GLY B N 1
ATOM 1003 C CA . GLY B 1 24 ? -17.230 17.875 20.877 1.00 116.51 24 GLY B CA 1
ATOM 1004 C C . GLY B 1 24 ? -17.826 16.803 21.757 1.00 111.51 24 GLY B C 1
ATOM 1005 O O . GLY B 1 24 ? -17.825 16.895 22.989 1.00 113.99 24 GLY B O 1
ATOM 1006 N N . PRO B 1 25 ? -18.378 15.774 21.128 1.00 100.90 25 PRO B N 1
ATOM 1007 C CA . PRO B 1 25 ? -18.884 14.629 21.885 1.00 93.66 25 PRO B CA 1
ATOM 1008 C C . PRO B 1 25 ? -17.742 13.870 22.542 1.00 86.30 25 PRO B C 1
ATOM 1009 O O . PRO B 1 25 ? -16.570 14.017 22.189 1.00 85.64 25 PRO B O 1
ATOM 1013 N N . ARG B 1 26 ? -18.103 13.047 23.514 1.00 82.70 26 ARG B N 1
ATOM 1014 C CA . ARG B 1 26 ? -17.100 12.246 24.190 1.00 75.48 26 ARG B CA 1
ATOM 1015 C C . ARG B 1 26 ? -16.553 11.194 23.228 1.00 68.73 26 ARG B C 1
ATOM 1016 O O . ARG B 1 26 ? -17.301 10.659 22.405 1.00 67.21 26 ARG B O 1
ATOM 1024 N N . PRO B 1 27 ? -15.253 10.897 23.292 1.00 67.76 27 PRO B N 1
ATOM 1025 C CA . PRO B 1 27 ? -14.678 9.902 22.370 1.00 67.62 27 PRO B CA 1
ATOM 1026 C C . PRO B 1 27 ? -15.391 8.559 22.393 1.00 65.02 27 PRO B C 1
ATOM 1027 O O . PRO B 1 27 ? -15.503 7.912 21.344 1.00 61.11 27 PRO B O 1
ATOM 1031 N N . GLY B 1 28 ? -15.875 8.126 23.558 1.00 64.27 28 GLY B N 1
ATOM 1032 C CA . GLY B 1 28 ? -16.636 6.893 23.623 1.00 62.00 28 GLY B CA 1
ATOM 1033 C C . GLY B 1 28 ? -17.912 6.941 22.812 1.00 61.92 28 GLY B C 1
ATOM 1034 O O . GLY B 1 28 ? -18.332 5.924 22.259 1.00 61.01 28 GLY B O 1
ATOM 1035 N N . GLU B 1 29 ? -18.547 8.115 22.730 1.00 61.66 29 GLU B N 1
ATOM 1036 C CA . GLU B 1 29 ? -19.666 8.295 21.809 1.00 64.29 29 GLU B CA 1
ATOM 1037 C C . GLU B 1 29 ? -19.209 8.140 20.369 1.00 63.19 29 GLU B C 1
ATOM 1038 O O . GLU B 1 29 ? -19.832 7.422 19.581 1.00 62.59 29 GLU B O 1
ATOM 1044 N N . LEU B 1 30 ? -18.139 8.850 19.997 1.00 63.28 30 LEU B N 1
ATOM 1045 C CA . LEU B 1 30 ? -17.641 8.767 18.630 1.00 63.29 30 LEU B CA 1
ATOM 1046 C C . LEU B 1 30 ? -17.245 7.340 18.278 1.00 61.68 30 LEU B C 1
ATOM 1047 O O . LEU B 1 30 ? -17.516 6.872 17.168 1.00 61.24 30 LEU B O 1
ATOM 1052 N N . LEU B 1 31 ? -16.619 6.624 19.218 1.00 62.96 31 LEU B N 1
ATOM 1053 C CA . LEU B 1 31 ? -16.232 5.245 18.941 1.00 58.06 31 LEU B CA 1
ATOM 1054 C C . LEU B 1 31 ? -17.457 4.365 18.730 1.00 60.98 31 LEU B C 1
ATOM 1055 O O . LEU B 1 31 ? -17.484 3.541 17.807 1.00 57.42 31 LEU B O 1
ATOM 1060 N N . ALA B 1 32 ? -18.489 4.534 19.566 1.00 62.88 32 ALA B N 1
ATOM 1061 C CA . ALA B 1 32 ? -19.720 3.764 19.395 1.00 63.36 32 ALA B CA 1
ATOM 1062 C C . ALA B 1 32 ? -20.365 4.031 18.036 1.00 62.95 32 ALA B C 1
ATOM 1063 O O . ALA B 1 32 ? -20.832 3.102 17.366 1.00 59.74 32 ALA B O 1
ATOM 1065 N N . HIS B 1 33 ? -20.405 5.296 17.615 1.00 60.20 33 HIS B N 1
ATOM 1066 C CA A HIS B 1 33 ? -20.988 5.642 16.320 0.50 64.05 33 HIS B CA 1
ATOM 1067 C CA B HIS B 1 33 ? -21.005 5.609 16.324 0.50 63.66 33 HIS B CA 1
ATOM 1068 C C . HIS B 1 33 ? -20.162 5.072 15.172 1.00 63.96 33 HIS B C 1
ATOM 1069 O O . HIS B 1 33 ? -20.711 4.609 14.166 1.00 62.36 33 HIS B O 1
ATOM 1082 N N . ALA B 1 34 ? -18.832 5.100 15.305 1.00 61.57 34 ALA B N 1
ATOM 1083 C CA . ALA B 1 34 ? -17.980 4.546 14.257 1.00 59.91 34 ALA B CA 1
ATOM 1084 C C . ALA B 1 34 ? -18.176 3.041 14.125 1.00 63.10 34 ALA B C 1
ATOM 1085 O O . ALA B 1 34 ? -18.224 2.511 13.009 1.00 64.49 34 ALA B O 1
ATOM 1087 N N . LEU B 1 35 ? -18.299 2.335 15.253 1.00 60.54 35 LEU B N 1
ATOM 1088 C CA . LEU B 1 35 ? -18.515 0.892 15.200 1.00 60.59 35 LEU B CA 1
ATOM 1089 C C . LEU B 1 35 ? -19.838 0.560 14.520 1.00 64.74 35 LEU B C 1
ATOM 1090 O O . LEU B 1 35 ? -19.908 -0.340 13.673 1.00 66.43 35 LEU B O 1
ATOM 1095 N N . SER B 1 36 ? -20.901 1.284 14.873 1.00 61.43 36 SER B N 1
ATOM 1096 C CA . SER B 1 36 ? -22.216 0.939 14.350 1.00 67.89 36 SER B CA 1
ATOM 1097 C C . SER B 1 36 ? -22.363 1.302 12.879 1.00 66.03 36 SER B C 1
ATOM 1098 O O . SER B 1 36 ? -23.225 0.737 12.199 1.00 69.31 36 SER B O 1
ATOM 1101 N N . ALA B 1 37 ? -21.540 2.221 12.373 1.00 65.17 37 ALA B N 1
ATOM 1102 C CA . ALA B 1 37 ? -21.604 2.596 10.966 1.00 68.01 37 ALA B CA 1
ATOM 1103 C C . ALA B 1 37 ? -20.874 1.600 10.073 1.00 66.10 37 ALA B C 1
ATOM 1104 O O . ALA B 1 37 ? -21.227 1.456 8.900 1.00 69.86 37 ALA B O 1
ATOM 1106 N N . LEU B 1 38 ? -19.868 0.911 10.605 1.00 64.76 38 LEU B N 1
ATOM 1107 C CA . LEU B 1 38 ? -19.084 -0.034 9.833 1.00 64.74 38 LEU B CA 1
ATOM 1108 C C . LEU B 1 38 ? -19.804 -1.375 9.717 1.00 64.59 38 LEU B C 1
ATOM 1109 O O . LEU B 1 38 ? -20.625 -1.725 10.569 1.00 64.69 38 LEU B O 1
ATOM 1114 N N . PRO B 1 39 ? -19.522 -2.134 8.660 1.00 60.87 39 PRO B N 1
ATOM 1115 C CA . PRO B 1 39 ? -20.094 -3.479 8.547 1.00 61.82 39 PRO B CA 1
ATOM 1116 C C . PRO B 1 39 ? -19.629 -4.370 9.688 1.00 60.28 39 PRO B C 1
ATOM 1117 O O . PRO B 1 39 ? -18.464 -4.337 10.093 1.00 60.31 39 PRO B O 1
ATOM 1121 N N . VAL B 1 40 ? -20.547 -5.175 10.198 1.00 57.82 40 VAL B N 1
ATOM 1122 C CA . VAL B 1 40 ? -20.302 -6.018 11.366 1.00 59.16 40 VAL B CA 1
ATOM 1123 C C . VAL B 1 40 ? -20.109 -7.455 10.894 1.00 57.80 40 VAL B C 1
ATOM 1124 O O . VAL B 1 40 ? -20.942 -7.955 10.123 1.00 56.95 40 VAL B O 1
ATOM 1128 N N . PRO B 1 41 ? -19.039 -8.136 11.307 1.00 56.34 41 PRO B N 1
ATOM 1129 C CA . PRO B 1 41 ? -18.878 -9.549 10.944 1.00 57.27 41 PRO B CA 1
ATOM 1130 C C . PRO B 1 41 ? -20.013 -10.408 11.485 1.00 58.18 41 PRO B C 1
ATOM 1131 O O . PRO B 1 41 ? -20.715 -10.042 12.433 1.00 55.72 41 PRO B O 1
ATOM 1135 N N . GLU B 1 42 ? -20.189 -11.573 10.857 1.00 51.64 42 GLU B N 1
ATOM 1136 C CA . GLU B 1 42 ? -21.232 -12.497 11.279 1.00 52.74 42 GLU B CA 1
ATOM 1137 C C . GLU B 1 42 ? -21.022 -12.911 12.735 1.00 57.47 42 GLU B C 1
ATOM 1138 O O . GLU B 1 42 ? -19.889 -13.090 13.192 1.00 52.87 42 GLU B O 1
ATOM 1144 N N . GLY B 1 43 ? -22.124 -13.061 13.466 1.00 55.86 43 GLY B N 1
ATOM 1145 C CA . GLY B 1 43 ? -22.060 -13.538 14.837 1.00 56.78 43 GLY B CA 1
ATOM 1146 C C . GLY B 1 43 ? -21.641 -12.510 15.862 1.00 58.73 43 GLY B C 1
ATOM 1147 O O . GLY B 1 43 ? -21.457 -12.862 17.033 1.00 59.95 43 GLY B O 1
ATOM 1148 N N . VAL B 1 44 ? -21.499 -11.249 15.465 1.00 57.01 44 VAL B N 1
ATOM 1149 C CA . VAL B 1 44 ? -21.038 -10.178 16.334 1.00 54.89 44 VAL B CA 1
ATOM 1150 C C . VAL B 1 44 ? -22.154 -9.156 16.471 1.00 59.50 44 VAL B C 1
ATOM 1151 O O . VAL B 1 44 ? -22.839 -8.837 15.493 1.00 56.07 44 VAL B O 1
ATOM 1155 N N . THR B 1 45 ? -22.338 -8.653 17.689 1.00 54.86 45 THR B N 1
ATOM 1156 C CA . THR B 1 45 ? -23.339 -7.646 18.008 1.00 54.04 45 THR B CA 1
ATOM 1157 C C . THR B 1 45 ? -22.660 -6.518 18.770 1.00 58.68 45 THR B C 1
ATOM 1158 O O . THR B 1 45 ? -21.986 -6.765 19.776 1.00 56.16 45 THR B O 1
ATOM 1162 N N . VAL B 1 46 ? -22.835 -5.290 18.296 1.00 58.90 46 VAL B N 1
ATOM 1163 C CA . VAL B 1 46 ? -22.310 -4.114 18.976 1.00 56.05 46 VAL B CA 1
ATOM 1164 C C . VAL B 1 46 ? -23.366 -3.614 19.954 1.00 59.41 46 VAL B C 1
ATOM 1165 O O . VAL B 1 46 ? -24.477 -3.255 19.549 1.00 62.25 46 VAL B O 1
ATOM 1169 N N . VAL B 1 47 ? -23.023 -3.589 21.238 1.00 58.38 47 VAL B N 1
ATOM 1170 C CA . VAL B 1 47 ? -23.953 -3.148 22.279 1.00 60.87 47 VAL B CA 1
ATOM 1171 C C . VAL B 1 47 ? -23.372 -1.939 23.003 1.00 60.12 47 VAL B C 1
ATOM 1172 O O . VAL B 1 47 ? -22.330 -2.050 23.665 1.00 58.42 47 VAL B O 1
ATOM 1176 N N . PRO B 1 48 ? -23.993 -0.768 22.897 1.00 61.17 48 PRO B N 1
ATOM 1177 C CA . PRO B 1 48 ? -23.528 0.378 23.683 1.00 60.21 48 PRO B CA 1
ATOM 1178 C C . PRO B 1 48 ? -23.836 0.186 25.155 1.00 59.70 48 PRO B C 1
ATOM 1179 O O . PRO B 1 48 ? -24.894 -0.326 25.523 1.00 60.18 48 PRO B O 1
ATOM 1183 N N . VAL B 1 49 ? -22.890 0.590 26.001 1.00 60.55 49 VAL B N 1
ATOM 1184 C CA . VAL B 1 49 ? -23.086 0.585 27.441 1.00 62.36 49 VAL B CA 1
ATOM 1185 C C . VAL B 1 49 ? -22.661 1.940 27.980 1.00 62.46 49 VAL B C 1
ATOM 1186 O O . VAL B 1 49 ? -21.950 2.702 27.323 1.00 60.40 49 VAL B O 1
ATOM 1190 N N . GLU B 1 50 ? -23.109 2.229 29.202 1.00 57.36 50 GLU B N 1
ATOM 1191 C CA . GLU B 1 50 ? -22.843 3.535 29.790 1.00 65.08 50 GLU B CA 1
ATOM 1192 C C . GLU B 1 50 ? -21.443 3.609 30.390 1.00 65.59 50 GLU B C 1
ATOM 1193 O O . GLU B 1 50 ? -20.787 4.651 30.304 1.00 66.35 50 GLU B O 1
ATOM 1199 N N . CYS B 1 51 ? -20.965 2.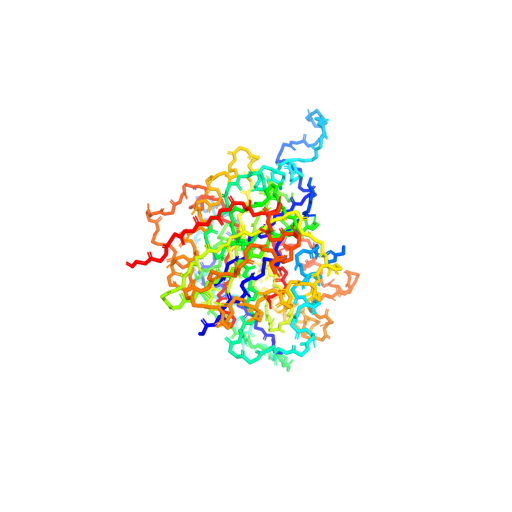522 30.994 1.00 62.39 51 CYS B N 1
ATOM 1200 C CA . CYS B 1 51 ? -19.660 2.543 31.645 1.00 58.47 51 CYS B CA 1
ATOM 1201 C C . CYS B 1 51 ? -19.166 1.117 31.833 1.00 56.56 51 CYS B C 1
ATOM 1202 O O . CYS B 1 51 ? -19.934 0.236 32.229 1.00 59.21 51 CYS B O 1
ATOM 1205 N N . LEU B 1 52 ? -17.891 0.889 31.523 1.00 54.63 52 LEU B N 1
ATOM 1206 C CA . LEU B 1 52 ? -17.245 -0.397 31.746 1.00 53.84 52 LEU B CA 1
ATOM 1207 C C . LEU B 1 52 ? -16.296 -0.353 32.934 1.00 57.46 52 LEU B C 1
ATOM 1208 O O . LEU B 1 52 ? -15.463 -1.252 33.096 1.00 57.89 52 LEU B O 1
ATOM 1213 N N . SER B 1 53 ? -16.415 0.684 33.767 1.00 55.57 53 SER B N 1
ATOM 1214 C CA . SER B 1 53 ? -15.590 0.863 34.966 1.00 58.29 53 SER B CA 1
ATOM 1215 C C . SER B 1 53 ? -14.104 0.780 34.642 1.00 56.39 53 SER B C 1
ATOM 1216 O O . SER B 1 53 ? -13.290 0.375 35.472 1.00 56.82 53 SER B O 1
ATOM 1219 N N . ALA B 1 54 ? -13.748 1.164 33.422 1.00 58.12 54 ALA B N 1
ATOM 1220 C CA . ALA B 1 54 ? -12.362 1.299 32.996 1.00 60.44 54 ALA B CA 1
ATOM 1221 C C . ALA B 1 54 ? -12.094 2.742 32.585 1.00 61.89 54 ALA B C 1
ATOM 1222 O O . ALA B 1 54 ? -11.394 3.010 31.606 1.00 60.41 54 ALA B O 1
ATOM 1224 N N . CYS B 1 55 ? -12.659 3.684 33.351 1.00 57.85 55 CYS B N 1
ATOM 1225 C CA . CYS B 1 55 ? -12.776 5.070 32.898 1.00 61.37 55 CYS B CA 1
ATOM 1226 C C . CYS B 1 55 ? -11.426 5.744 32.738 1.00 62.94 55 CYS B C 1
ATOM 1227 O O . CYS B 1 55 ? -11.295 6.690 31.955 1.00 65.54 55 CYS B O 1
ATOM 1230 N N . THR B 1 56 ? -10.420 5.304 33.486 1.00 61.76 56 THR B N 1
ATOM 1231 C CA . THR B 1 56 ? -9.104 5.907 33.348 1.00 65.91 56 THR B CA 1
ATOM 1232 C C . THR B 1 56 ? -8.380 5.447 32.091 1.00 67.07 56 THR B C 1
ATOM 1233 O O . THR B 1 56 ? -7.315 5.989 31.780 1.00 71.41 56 THR B O 1
ATOM 1237 N N . GLN B 1 57 ? -8.944 4.487 31.357 1.00 64.76 57 GLN B N 1
ATOM 1238 C CA . GLN B 1 57 ? -8.324 3.880 30.184 1.00 62.82 57 GLN B CA 1
ATOM 1239 C C . GLN B 1 57 ? -9.241 3.971 28.967 1.00 59.79 57 GLN B C 1
ATOM 1240 O O . GLN B 1 57 ? -9.394 3.010 28.209 1.00 56.10 57 GLN B O 1
ATOM 1246 N N . GLY B 1 58 ? -9.869 5.122 28.755 1.00 62.33 58 GLY B N 1
ATOM 1247 C CA . GLY B 1 58 ? -10.752 5.275 27.614 1.00 58.82 58 GLY B CA 1
ATOM 1248 C C . GLY B 1 58 ? -9.986 5.453 26.314 1.00 62.14 58 GLY B C 1
ATOM 1249 O O . GLY B 1 58 ? -8.842 5.910 26.300 1.00 62.15 58 GLY B O 1
ATOM 1250 N N . CYS B 1 59 ? -10.619 5.065 25.203 1.00 53.55 59 CYS B N 1
ATOM 1251 C CA . CYS B 1 59 ? -11.945 4.444 25.173 1.00 52.60 59 CYS B CA 1
ATOM 1252 C C . CYS B 1 59 ? -11.876 2.956 25.464 1.00 52.97 59 CYS B C 1
ATOM 1253 O O . CYS B 1 59 ? -10.907 2.292 25.101 1.00 50.30 59 CYS B O 1
ATOM 1256 N N . ALA B 1 60 ? -12.925 2.429 26.089 1.00 51.83 60 ALA B N 1
ATOM 1257 C CA . ALA B 1 60 ? -12.963 1.042 26.523 1.00 50.13 60 ALA B CA 1
ATOM 1258 C C . ALA B 1 60 ? -14.041 0.269 25.778 1.00 47.68 60 ALA B C 1
ATOM 1259 O O . ALA B 1 60 ? -15.123 0.794 25.501 1.00 49.21 60 ALA B O 1
ATOM 1261 N N . VAL B 1 61 ? -13.734 -0.990 25.466 1.00 47.09 61 VAL B N 1
ATOM 1262 C CA . VAL B 1 61 ? -14.686 -1.936 24.902 1.00 46.82 61 VAL B CA 1
ATOM 1263 C C . VAL B 1 61 ? -14.454 -3.278 25.575 1.00 49.00 61 VAL B C 1
ATOM 1264 O O . VAL B 1 61 ? -13.402 -3.533 26.165 1.00 50.19 61 VAL B O 1
ATOM 1268 N N . ALA B 1 62 ? -15.448 -4.148 25.467 1.00 47.67 62 ALA B N 1
ATOM 1269 C CA . ALA B 1 62 ? -15.347 -5.491 26.007 1.00 50.86 62 ALA B CA 1
ATOM 1270 C C . ALA B 1 62 ? -15.838 -6.485 24.969 1.00 50.90 62 ALA B C 1
ATOM 1271 O O . ALA B 1 62 ? -16.757 -6.188 24.202 1.00 52.70 62 ALA B O 1
ATOM 1273 N N . LEU B 1 63 ? -15.218 -7.661 24.956 1.00 52.74 63 LEU B N 1
ATOM 1274 C CA . LEU B 1 63 ? -15.664 -8.797 24.166 1.00 51.16 63 LEU B CA 1
ATOM 1275 C C . LEU B 1 63 ? -16.059 -9.926 25.104 1.00 56.24 63 LEU B C 1
ATOM 1276 O O . LEU B 1 63 ? -15.337 -10.225 26.062 1.00 54.13 63 LEU B O 1
ATOM 1281 N N . SER B 1 64 ? -17.201 -10.549 24.832 1.00 54.06 64 SER B N 1
ATOM 1282 C CA . SER B 1 64 ? -17.623 -11.716 25.586 1.00 59.91 64 SER B CA 1
ATOM 1283 C C . SER B 1 64 ? -18.528 -12.562 24.709 1.00 58.30 64 SER B C 1
ATOM 1284 O O . SER B 1 64 ? -19.108 -12.080 23.735 1.00 61.26 64 SER B O 1
ATOM 1287 N N . GLY B 1 65 ? -18.638 -13.836 25.065 1.00 60.60 65 GLY B N 1
ATOM 1288 C CA . GLY B 1 65 ? -19.522 -14.745 24.383 1.00 64.82 65 GLY B CA 1
ATOM 1289 C C . GLY B 1 65 ? -19.602 -16.056 25.129 1.00 69.65 65 GLY B C 1
ATOM 1290 O O . GLY B 1 65 ? -18.655 -16.453 25.814 1.00 68.35 65 GLY B O 1
ATOM 1291 N N . PRO B 1 66 ? -20.731 -16.757 25.011 1.00 71.60 66 PRO B N 1
ATOM 1292 C CA . PRO B 1 66 ? -20.921 -17.990 25.788 1.00 71.63 66 PRO B CA 1
ATOM 1293 C C . PRO B 1 66 ? -19.822 -18.997 25.487 1.00 69.85 66 PRO B C 1
ATOM 1294 O O . PRO B 1 66 ? -19.480 -19.243 24.327 1.00 68.30 66 PRO B O 1
ATOM 1298 N N . GLY B 1 67 ? -19.251 -19.558 26.550 1.00 65.09 67 GLY B N 1
ATOM 1299 C CA . GLY B 1 67 ? -18.149 -20.484 26.420 1.00 66.70 67 GLY B CA 1
ATOM 1300 C C . GLY B 1 67 ? -16.814 -19.858 26.087 1.00 66.34 67 GLY B C 1
ATOM 1301 O O . GLY B 1 67 ? -15.837 -20.592 25.902 1.00 68.54 67 GLY B O 1
ATOM 1302 N N . LYS B 1 68 ? -16.733 -18.536 26.009 1.00 65.96 68 LYS B N 1
ATOM 1303 C CA . LYS B 1 68 ? -15.507 -17.848 25.641 1.00 61.32 68 LYS B CA 1
ATOM 1304 C C . LYS B 1 68 ? -14.953 -17.069 26.827 1.00 66.04 68 LYS B C 1
ATOM 1305 O O . LYS B 1 68 ? -15.675 -16.708 27.764 1.00 59.84 68 LYS B O 1
ATOM 1311 N N . TRP B 1 69 ? -13.645 -16.829 26.769 1.00 59.79 69 TRP B N 1
ATOM 1312 C CA . TRP B 1 69 ? -13.014 -15.847 27.636 1.00 59.49 69 TRP B CA 1
ATOM 1313 C C . TRP B 1 69 ? -13.645 -14.477 27.416 1.00 60.04 69 TRP B C 1
ATOM 1314 O O . TRP B 1 69 ? -14.091 -14.145 26.317 1.00 56.63 69 TRP B O 1
ATOM 1325 N N . SER B 1 70 ? -13.689 -13.676 28.472 1.00 54.88 70 SER B N 1
ATOM 1326 C CA . SER B 1 70 ? -14.087 -12.284 28.351 1.00 54.45 70 SER B CA 1
ATOM 1327 C C . SER B 1 70 ? -12.841 -11.409 28.343 1.00 57.72 70 SER B C 1
ATOM 1328 O O . SER B 1 70 ? -11.849 -11.719 29.008 1.00 55.28 70 SER B O 1
ATOM 1331 N N . TYR B 1 71 ? -12.884 -10.330 27.568 1.00 54.17 71 TYR B N 1
ATOM 1332 C CA . TYR B 1 71 ? -11.765 -9.406 27.470 1.00 51.57 71 TYR B CA 1
ATOM 1333 C C . TYR B 1 71 ? -12.259 -7.973 27.546 1.00 53.70 71 TYR B C 1
ATOM 1334 O O . TYR B 1 71 ? -13.349 -7.651 27.072 1.00 55.10 71 TYR B O 1
ATOM 1343 N N . VAL B 1 72 ? -11.431 -7.110 28.131 1.00 52.15 72 VAL B N 1
ATOM 1344 C CA . VAL B 1 72 ? -11.650 -5.670 28.142 1.00 50.56 72 VAL B CA 1
ATOM 1345 C C . VAL B 1 72 ? -10.407 -5.010 27.562 1.00 52.25 72 VAL B C 1
ATOM 1346 O O . VAL B 1 72 ? -9.285 -5.325 27.973 1.00 51.75 72 VAL B O 1
ATOM 1350 N N . TYR B 1 73 ? -10.603 -4.115 26.599 1.00 51.34 73 TYR B N 1
ATOM 1351 C CA . TYR B 1 73 ? -9.520 -3.366 25.979 1.00 49.41 73 TYR B CA 1
ATOM 1352 C C . TYR B 1 73 ? -9.758 -1.883 26.212 1.00 52.69 73 TYR B C 1
ATOM 1353 O O . TYR B 1 73 ? -10.905 -1.428 26.240 1.00 53.28 73 TYR B O 1
ATOM 1362 N N . GLY B 1 74 ? -8.668 -1.127 26.385 1.00 53.78 74 GLY B N 1
ATOM 1363 C CA . GLY B 1 74 ? -8.766 0.282 26.709 1.00 52.62 74 GLY B CA 1
ATOM 1364 C C . GLY B 1 74 ? -7.809 1.130 25.893 1.00 53.77 74 GLY B C 1
ATOM 1365 O O . GLY B 1 74 ? -7.100 0.635 25.015 1.00 52.70 74 GLY B O 1
ATOM 1366 N N . ARG B 1 75 ? -7.807 2.428 26.211 1.00 56.71 75 ARG B N 1
ATOM 1367 C CA . ARG B 1 75 ? -6.976 3.438 25.552 1.00 55.10 75 ARG B CA 1
ATOM 1368 C C . ARG B 1 75 ? -7.193 3.451 24.040 1.00 58.60 75 ARG B C 1
ATOM 1369 O O . ARG B 1 75 ? -6.296 3.802 23.264 1.00 58.14 75 ARG B O 1
ATOM 1377 N N . LEU B 1 76 ? -8.404 3.109 23.614 1.00 56.28 76 LEU B N 1
ATOM 1378 C CA . LEU B 1 76 ? -8.758 3.064 22.205 1.00 58.04 76 LEU B CA 1
ATOM 1379 C C . LEU B 1 76 ? -9.220 4.430 21.712 1.00 60.63 76 LEU B C 1
ATOM 1380 O O . LEU B 1 76 ? -9.579 5.319 22.490 1.00 57.32 76 LEU B O 1
ATOM 1385 N N . ASP B 1 77 ? -9.207 4.584 20.393 1.00 55.24 77 ASP B N 1
ATOM 1386 C CA . ASP B 1 77 ? -9.621 5.794 19.709 1.00 59.08 77 ASP B CA 1
ATOM 1387 C C . ASP B 1 77 ? -10.732 5.462 18.720 1.00 57.10 77 ASP B C 1
ATOM 1388 O O . ASP B 1 77 ? -10.851 4.312 18.281 1.00 55.18 77 ASP B O 1
ATOM 1393 N N . PRO B 1 78 ? -11.578 6.434 18.364 1.00 59.74 78 PRO B N 1
ATOM 1394 C CA . PRO B 1 78 ? -12.627 6.142 17.373 1.00 59.18 78 PRO B CA 1
ATOM 1395 C C . PRO B 1 78 ? -12.078 5.594 16.066 1.00 56.80 78 PRO B C 1
ATOM 1396 O O . PRO B 1 78 ? -12.746 4.776 15.422 1.00 59.51 78 PRO B O 1
ATOM 1400 N N . ARG B 1 79 ? -10.866 5.986 15.669 1.00 56.52 79 ARG B N 1
ATOM 1401 C CA . ARG B 1 79 ? -10.300 5.475 14.424 1.00 60.23 79 ARG B CA 1
ATOM 1402 C C . ARG B 1 79 ? -9.944 3.993 14.497 1.00 58.80 79 ARG B C 1
ATOM 1403 O O . ARG B 1 79 ? -9.688 3.390 13.451 1.00 54.13 79 ARG B O 1
ATOM 1411 N N . ASP B 1 80 ? -9.913 3.397 15.694 1.00 58.91 80 ASP B N 1
ATOM 1412 C CA . ASP B 1 80 ? -9.642 1.970 15.854 1.00 54.48 80 ASP B CA 1
ATOM 1413 C C . ASP B 1 80 ? -10.851 1.097 15.546 1.00 55.53 80 ASP B C 1
ATOM 1414 O O . ASP B 1 80 ? -10.728 -0.133 15.587 1.00 54.09 80 ASP B O 1
ATOM 1419 N N . ALA B 1 81 ? -12.003 1.701 15.240 1.00 57.80 81 ALA B N 1
ATOM 1420 C CA . ALA B 1 81 ? -13.260 0.955 15.183 1.00 58.74 81 ALA B CA 1
ATOM 1421 C C . ALA B 1 81 ? -13.165 -0.254 14.260 1.00 57.70 81 ALA B C 1
ATOM 1422 O O . ALA B 1 81 ? -13.631 -1.344 14.613 1.00 53.37 81 ALA B O 1
ATOM 1424 N N . ASP B 1 82 ? -12.538 -0.096 13.088 1.00 57.61 82 ASP B N 1
ATOM 1425 C CA . ASP B 1 82 ? -12.505 -1.202 12.134 1.00 59.18 82 ASP B CA 1
ATOM 1426 C C . ASP B 1 82 ? -11.573 -2.313 12.608 1.00 56.22 82 ASP B C 1
ATOM 1427 O O . ASP B 1 82 ? -11.871 -3.500 12.420 1.00 56.09 82 ASP B O 1
ATOM 1432 N N . THR B 1 83 ? -10.436 -1.954 13.218 1.00 58.19 83 THR B N 1
ATOM 1433 C CA . THR B 1 83 ? -9.559 -2.976 13.793 1.00 58.92 83 THR B CA 1
ATOM 1434 C C . THR B 1 83 ? -10.240 -3.697 14.953 1.00 52.41 83 THR B C 1
ATOM 1435 O O . THR B 1 83 ? -10.079 -4.912 15.117 1.00 53.98 83 THR B O 1
ATOM 1439 N N . ILE B 1 84 ? -11.013 -2.967 15.760 1.00 53.84 84 ILE B N 1
ATOM 1440 C CA . ILE B 1 84 ? -11.762 -3.601 16.847 1.00 55.87 84 ILE B CA 1
ATOM 1441 C C . ILE B 1 84 ? -12.736 -4.630 16.286 1.00 56.37 84 ILE B C 1
ATOM 1442 O O . ILE B 1 84 ? -12.810 -5.769 16.764 1.00 50.56 84 ILE B O 1
ATOM 1447 N N . LEU B 1 85 ? -13.487 -4.242 15.248 1.00 55.40 85 LEU B N 1
ATOM 1448 C CA . LEU B 1 85 ? -14.449 -5.151 14.630 1.00 55.38 85 LEU B CA 1
ATOM 1449 C C . LEU B 1 85 ? -13.758 -6.382 14.056 1.00 50.08 85 LEU B C 1
ATOM 1450 O O . LEU B 1 85 ? -14.270 -7.502 14.166 1.00 52.44 85 LEU B O 1
ATOM 1455 N N . THR B 1 86 ? -12.591 -6.193 13.444 1.00 52.15 86 THR B N 1
ATOM 1456 C CA . THR B 1 86 ? -11.810 -7.328 12.962 1.00 55.05 86 THR B CA 1
ATOM 1457 C C . THR B 1 86 ? -11.417 -8.244 14.115 1.00 54.32 86 THR B C 1
ATOM 1458 O O . THR B 1 86 ? -11.534 -9.473 14.018 1.00 52.90 86 THR B O 1
ATOM 1462 N N . GLY B 1 87 ? -10.939 -7.659 15.216 1.00 54.15 87 GLY B N 1
ATOM 1463 C CA . GLY B 1 87 ? -10.661 -8.455 16.400 1.00 51.64 87 GLY B CA 1
ATOM 1464 C C . GLY B 1 87 ? -11.889 -9.193 16.895 1.00 52.63 87 GLY B C 1
ATOM 1465 O O . GLY B 1 87 ? -11.801 -10.347 17.327 1.00 54.58 87 GLY B O 1
ATOM 1466 N N . ALA B 1 88 ? -13.057 -8.546 16.812 1.00 48.61 88 ALA B N 1
ATOM 1467 C CA . ALA B 1 88 ? -14.300 -9.200 17.210 1.00 51.39 88 ALA B CA 1
ATOM 1468 C C . ALA B 1 88 ? -14.571 -10.438 16.367 1.00 53.46 88 ALA B C 1
ATOM 1469 O O . ALA B 1 88 ? -15.090 -11.441 16.872 1.00 53.81 88 ALA B O 1
ATOM 1471 N N . ALA B 1 89 ? -14.230 -10.390 15.077 1.00 56.59 89 ALA B N 1
ATOM 1472 C CA . ALA B 1 89 ? -14.452 -11.551 14.224 1.00 55.67 89 ALA B CA 1
ATOM 1473 C C . ALA B 1 89 ? -13.480 -12.673 14.560 1.00 55.07 89 ALA B C 1
ATOM 1474 O O . ALA B 1 89 ? -13.871 -13.844 14.619 1.00 57.75 89 ALA B O 1
ATOM 1476 N N . GLN B 1 90 ? -12.205 -12.332 14.773 1.00 55.57 90 GLN B N 1
ATOM 1477 C CA . GLN B 1 90 ? -11.229 -13.329 15.202 1.00 58.84 90 GLN B CA 1
ATOM 1478 C C . GLN B 1 90 ? -11.615 -13.941 16.545 1.00 56.24 90 GLN B C 1
ATOM 1479 O O . GLN B 1 90 ? -11.445 -15.148 16.756 1.00 56.83 90 GLN B O 1
ATOM 1485 N N . PHE B 1 91 ? -12.132 -13.120 17.464 1.00 55.00 91 PHE B N 1
ATOM 1486 C CA . PHE B 1 91 ? -12.622 -13.621 18.747 1.00 57.38 91 PHE B CA 1
ATOM 1487 C C . PHE B 1 91 ? -13.810 -14.555 18.548 1.00 58.30 91 PHE B C 1
ATOM 1488 O O . PHE B 1 91 ? -13.868 -15.633 19.148 1.00 54.27 91 PHE B O 1
ATOM 1496 N N . GLU B 1 92 ? -14.755 -14.164 17.688 1.00 59.96 92 GLU B N 1
ATOM 1497 C CA . GLU B 1 92 ? -15.901 -15.016 17.396 1.00 57.60 92 GLU B CA 1
ATOM 1498 C C . GLU B 1 92 ? -15.465 -16.336 16.779 1.00 59.40 92 GLU B C 1
ATOM 1499 O O . GLU B 1 92 ? -16.093 -17.370 17.023 1.00 60.37 92 GLU B O 1
ATOM 1505 N N . ALA B 1 93 ? -14.378 -16.328 16.005 1.00 60.10 93 ALA B N 1
ATOM 1506 C CA . ALA B 1 93 ? -13.954 -17.530 15.297 1.00 61.70 93 ALA B CA 1
ATOM 1507 C C . ALA B 1 93 ? -13.065 -18.433 16.147 1.00 63.23 93 ALA B C 1
ATOM 1508 O O . ALA B 1 93 ? -12.972 -19.638 15.880 1.00 64.12 93 ALA B O 1
ATOM 1510 N N . ALA B 1 94 ? -12.395 -17.883 17.153 1.00 64.46 94 ALA B N 1
ATOM 1511 C CA . ALA B 1 94 ? -11.448 -18.659 17.947 1.00 64.36 94 ALA B CA 1
ATOM 1512 C C . ALA B 1 94 ? -12.164 -19.507 18.989 1.00 62.40 94 ALA B C 1
ATOM 1513 O O . ALA B 1 94 ? -13.134 -19.064 19.611 1.00 64.65 94 ALA B O 1
ATOM 1515 N N . GLU B 1 95 ? -11.689 -20.740 19.165 1.00 62.97 95 GLU B N 1
ATOM 1516 C CA . GLU B 1 95 ? -12.202 -21.590 20.232 1.00 67.59 95 GLU B CA 1
ATOM 1517 C C . GLU B 1 95 ? -11.961 -20.925 21.580 1.00 66.83 95 GLU B C 1
ATOM 1518 O O . GLU B 1 95 ? -10.832 -20.542 21.904 1.00 67.75 95 GLU B O 1
ATOM 1520 N N . LYS B 1 96 ? -13.033 -20.782 22.357 1.00 66.87 96 LYS B N 1
ATOM 1521 C CA . LYS B 1 96 ? -13.051 -20.110 23.654 1.00 64.44 96 LYS B CA 1
ATOM 1522 C C . LYS B 1 96 ? -12.656 -18.640 23.569 1.00 63.13 96 LYS B C 1
ATOM 1523 O O . LYS B 1 96 ? -12.375 -18.019 24.606 1.00 64.42 96 LYS B O 1
ATOM 1529 N N . GLY B 1 97 ? -12.631 -18.062 22.368 1.00 58.87 97 GLY B N 1
ATOM 1530 C CA . GLY B 1 97 ? -12.214 -16.687 22.198 1.00 58.05 97 GLY B CA 1
ATOM 1531 C C . GLY B 1 97 ? -10.721 -16.456 22.274 1.00 59.51 97 GLY B C 1
ATOM 1532 O O . GLY B 1 97 ? -10.287 -15.298 22.261 1.00 58.53 97 GLY B O 1
ATOM 1533 N N . LEU B 1 98 ? -9.921 -17.517 22.347 1.00 58.73 98 LEU B N 1
ATOM 1534 C CA . LEU B 1 98 ? -8.470 -17.394 22.474 1.00 59.07 98 LEU B CA 1
ATOM 1535 C C . LEU B 1 98 ? -7.873 -17.282 21.078 1.00 60.21 98 LEU B C 1
ATOM 1536 O O . LEU B 1 98 ? -7.588 -18.282 20.418 1.00 65.41 98 LEU B O 1
ATOM 1541 N N . ILE B 1 99 ? -7.686 -16.050 20.624 1.00 59.33 99 ILE B N 1
ATOM 1542 C CA . ILE B 1 99 ? -7.067 -15.816 19.317 1.00 62.38 99 ILE B CA 1
ATOM 1543 C C . ILE B 1 99 ? -5.579 -16.135 19.413 1.00 64.24 99 ILE B C 1
ATOM 1544 O O . ILE B 1 99 ? -4.930 -15.728 20.390 1.00 63.12 99 ILE B O 1
ATOM 1549 N N . PRO B 1 100 ? -5.005 -16.880 18.469 1.00 63.99 100 PRO B N 1
ATOM 1550 C CA . PRO B 1 100 ? -3.550 -17.080 18.459 1.00 66.43 100 PRO B CA 1
ATOM 1551 C C . PRO B 1 100 ? -2.813 -15.758 18.607 1.00 67.70 100 PRO B C 1
ATOM 1552 O O . PRO B 1 100 ? -3.128 -14.774 17.934 1.00 65.42 100 PRO B O 1
ATOM 1556 N N . TRP B 1 101 ? -1.821 -15.745 19.501 1.00 69.14 101 TRP B N 1
ATOM 1557 C CA . TRP B 1 101 ? -1.246 -14.489 19.979 1.00 70.48 101 TRP B CA 1
ATOM 1558 C C . TRP B 1 101 ? -0.758 -13.608 18.839 1.00 70.30 101 TRP B C 1
ATOM 1559 O O . TRP B 1 101 ? -1.082 -12.417 18.776 1.00 69.46 101 TRP B O 1
ATOM 1570 N N . ARG B 1 102 ? 0.044 -14.172 17.940 1.00 68.15 102 ARG B N 1
ATOM 1571 C CA . ARG B 1 102 ? 0.625 -13.366 16.881 1.00 74.34 102 ARG B CA 1
ATOM 1572 C C . ARG B 1 102 ? -0.387 -12.996 15.805 1.00 73.84 102 ARG B C 1
ATOM 1573 O O . ARG B 1 102 ? -0.097 -12.113 14.993 1.00 73.63 102 ARG B O 1
ATOM 1581 N N . GLU B 1 103 ? -1.565 -13.630 15.795 1.00 69.85 103 GLU B N 1
ATOM 1582 C CA . GLU B 1 103 ? -2.645 -13.231 14.902 1.00 69.12 103 GLU B CA 1
ATOM 1583 C C . GLU B 1 103 ? -3.450 -12.059 15.449 1.00 69.42 103 GLU B C 1
ATOM 1584 O O . GLU B 1 103 ? -4.184 -11.425 14.683 1.00 65.80 103 GLU B O 1
ATOM 1590 N N . ARG B 1 104 ? -3.334 -11.765 16.746 1.00 64.94 104 ARG B N 1
ATOM 1591 C CA . ARG B 1 104 ? -4.138 -10.710 17.347 1.00 64.67 104 ARG B CA 1
ATOM 1592 C C . ARG B 1 104 ? -3.698 -9.344 16.828 1.00 60.98 104 ARG B C 1
ATOM 1593 O O . ARG B 1 104 ? -2.499 -9.105 16.656 1.00 62.96 104 ARG B O 1
ATOM 1601 N N . PRO B 1 105 ? -4.637 -8.424 16.605 1.00 58.10 105 PRO B N 1
ATOM 1602 C CA . PRO B 1 105 ? -4.257 -7.043 16.285 1.00 57.09 105 PRO B CA 1
ATOM 1603 C C . PRO B 1 105 ? -3.384 -6.457 17.383 1.00 66.38 105 PRO B C 1
ATOM 1604 O O . PRO B 1 105 ? -3.485 -6.832 18.556 1.00 59.43 105 PRO B O 1
ATOM 1608 N N . GLU B 1 106 ? -2.534 -5.503 16.991 1.00 62.51 106 GLU B N 1
ATOM 1609 C CA . GLU B 1 106 ? -1.632 -4.879 17.955 1.00 64.65 106 GLU B CA 1
ATOM 1610 C C . GLU B 1 106 ? -2.390 -4.309 19.148 1.00 60.88 106 GLU B C 1
ATOM 1611 O O . GLU B 1 106 ? -1.911 -4.381 20.284 1.00 61.87 106 GLU B O 1
ATOM 1617 N N . ILE B 1 107 ? -3.583 -3.755 18.915 1.00 59.40 107 ILE B N 1
ATOM 1618 C CA . ILE B 1 107 ? -4.329 -3.160 20.020 1.00 59.51 107 ILE B CA 1
ATOM 1619 C C . ILE B 1 107 ? -4.756 -4.223 21.026 1.00 59.96 107 ILE B C 1
ATOM 1620 O O . ILE B 1 107 ? -4.837 -3.945 22.229 1.00 58.55 107 ILE B O 1
ATOM 1625 N N . PHE B 1 108 ? -5.029 -5.449 20.568 1.00 57.34 108 PHE B N 1
ATOM 1626 C CA . PHE B 1 108 ? -5.425 -6.506 21.497 1.00 58.34 108 PHE B CA 1
ATOM 1627 C C . PHE B 1 108 ? -4.235 -7.043 22.288 1.00 58.70 108 PHE B C 1
ATOM 1628 O O . PHE B 1 108 ? -4.405 -7.511 23.421 1.00 54.09 108 PHE B O 1
ATOM 1636 N N . ARG B 1 109 ? -3.027 -6.978 21.718 1.00 57.50 109 ARG B N 1
ATOM 1637 C CA . ARG B 1 109 ? -1.840 -7.439 22.431 1.00 60.93 109 ARG B CA 1
ATOM 1638 C C . ARG B 1 109 ? -1.368 -6.429 23.475 1.00 61.79 109 ARG B C 1
ATOM 1639 O O . ARG B 1 109 ? -0.942 -6.819 24.566 1.00 65.18 109 ARG B O 1
ATOM 1647 N N . LYS B 1 110 ? -1.442 -5.133 23.172 1.00 60.55 110 LYS B N 1
ATOM 1648 C CA . LYS B 1 110 ? -0.813 -4.125 24.017 1.00 62.20 110 LYS B CA 1
ATOM 1649 C C . LYS B 1 110 ? -1.784 -3.370 24.911 1.00 59.75 110 LYS B C 1
ATOM 1650 O O . LYS B 1 110 ? -1.338 -2.723 25.862 1.00 65.35 110 LYS B O 1
ATOM 1656 N N . GLN B 1 111 ? -3.087 -3.422 24.635 1.00 57.32 111 GLN B N 1
ATOM 1657 C CA . GLN B 1 111 ? -4.046 -2.559 25.314 1.00 55.47 111 GLN B CA 1
ATOM 1658 C C . GLN B 1 111 ? -5.160 -3.348 25.995 1.00 53.40 111 GLN B C 1
ATOM 1659 O O . GLN B 1 111 ? -6.202 -2.783 26.331 1.00 53.00 111 GLN B O 1
ATOM 1665 N N . CYS B 1 112 ? -4.963 -4.641 26.212 1.00 49.81 112 CYS B N 1
ATOM 1666 C CA . CYS B 1 112 ? -5.909 -5.412 27.003 1.00 50.83 112 CYS B CA 1
ATOM 1667 C C . CYS B 1 112 ? -5.769 -5.028 28.476 1.00 50.92 112 CYS B C 1
ATOM 1668 O O . CYS B 1 112 ? -4.663 -5.029 29.020 1.00 52.28 112 CYS B O 1
ATOM 1671 N N . LEU B 1 113 ? -6.886 -4.671 29.110 1.00 50.71 113 LEU B N 1
ATOM 1672 C CA . LEU B 1 113 ? -6.891 -4.292 30.519 1.00 56.28 113 LEU B CA 1
ATOM 1673 C C . LEU B 1 113 ? -7.201 -5.451 31.450 1.00 52.78 113 LEU B C 1
ATOM 1674 O O . LEU B 1 113 ? -6.868 -5.373 32.637 1.00 54.28 113 LEU B O 1
ATOM 1679 N N . ALA B 1 114 ? -7.852 -6.503 30.953 1.00 52.54 114 ALA B N 1
ATOM 1680 C CA . ALA B 1 114 ? -8.286 -7.615 31.787 1.00 52.23 114 ALA B CA 1
ATOM 1681 C C . ALA B 1 114 ? -8.847 -8.710 30.900 1.00 52.07 114 ALA B C 1
ATOM 1682 O O . ALA B 1 114 ? -9.357 -8.443 29.808 1.00 54.81 114 ALA B O 1
ATOM 1684 N N . ARG B 1 115 ? -8.739 -9.941 31.380 1.00 52.62 115 ARG B N 1
ATOM 1685 C CA . ARG B 1 115 ? -9.444 -11.071 30.796 1.00 54.15 115 ARG B CA 1
ATOM 1686 C C . ARG B 1 115 ? -10.033 -11.904 31.928 1.00 58.66 115 ARG B C 1
ATOM 1687 O O . ARG B 1 115 ? -9.485 -11.950 33.034 1.00 51.84 115 ARG B O 1
ATOM 1695 N N . ILE B 1 116 ? -11.171 -12.535 31.654 1.00 55.97 116 ILE B N 1
ATOM 1696 C CA . ILE B 1 116 ? -11.860 -13.357 32.647 1.00 58.93 116 ILE B CA 1
ATOM 1697 C C . ILE B 1 116 ? -12.085 -14.733 32.037 1.00 60.89 116 ILE B C 1
ATOM 1698 O O . ILE B 1 116 ? -12.468 -14.827 30.862 1.00 61.51 116 ILE B O 1
ATOM 1703 N N . PRO B 1 117 ? -11.851 -15.815 32.775 1.00 63.49 117 PRO B N 1
ATOM 1704 C CA . PRO B 1 117 ? -12.089 -17.162 32.229 1.00 61.63 117 PRO B CA 1
ATOM 1705 C C . PRO B 1 117 ? -13.552 -17.360 31.878 1.00 62.63 117 PRO B C 1
ATOM 1706 O O . PRO B 1 117 ? -14.415 -16.584 32.312 1.00 59.41 117 PRO B O 1
ATOM 1710 N N . PRO B 1 118 ? -13.870 -18.373 31.074 1.00 66.17 118 PRO B N 1
ATOM 1711 C CA . PRO B 1 118 ? -15.274 -18.630 30.729 1.00 68.20 118 PRO B CA 1
ATOM 1712 C C . PRO B 1 118 ? -16.095 -19.066 31.933 1.00 73.31 118 PRO B C 1
ATOM 1713 O O . PRO B 1 118 ? -15.604 -19.730 32.851 1.00 72.50 118 PRO B O 1
ATOM 1717 N N . GLN B 1 119 ? -17.365 -18.677 31.917 1.00 75.48 119 GLN B N 1
ATOM 1718 C CA . GLN B 1 119 ? -18.282 -19.025 32.994 1.00 84.74 119 GLN B CA 1
ATOM 1719 C C . GLN B 1 119 ? -18.705 -20.486 32.903 1.00 87.19 119 GLN B C 1
ATOM 1720 O O . GLN B 1 119 ? -19.163 -20.938 31.854 1.00 87.87 119 GLN B O 1
ATOM 1726 N N . ALA C 1 2 ? -39.748 -26.348 3.529 1.00 97.45 2 ALA C N 1
ATOM 1727 C CA . ALA C 1 2 ? -39.122 -26.019 4.804 1.00 89.55 2 ALA C CA 1
ATOM 1728 C C . ALA C 1 2 ? -38.655 -24.572 4.800 1.00 85.39 2 ALA C C 1
ATOM 1729 O O . ALA C 1 2 ? -37.565 -24.263 4.321 1.00 84.78 2 ALA C O 1
ATOM 1731 N N . THR C 1 3 ? -39.479 -23.687 5.348 1.00 76.43 3 THR C N 1
ATOM 1732 C CA . THR C 1 3 ? -39.241 -22.254 5.280 1.00 72.45 3 THR C CA 1
ATOM 1733 C C . THR C 1 3 ? -38.615 -21.750 6.571 1.00 71.29 3 THR C C 1
ATOM 1734 O O . THR C 1 3 ? -39.147 -21.984 7.660 1.00 73.85 3 THR C O 1
ATOM 1738 N N . THR C 1 4 ? -37.492 -21.054 6.444 1.00 67.70 4 THR C N 1
ATOM 1739 C CA . THR C 1 4 ? -36.880 -20.339 7.554 1.00 66.32 4 THR C CA 1
ATOM 1740 C C . THR C 1 4 ? -37.115 -18.847 7.378 1.00 66.10 4 THR C C 1
ATOM 1741 O O . THR C 1 4 ? -36.824 -18.286 6.311 1.00 61.25 4 THR C O 1
ATOM 1745 N N . LEU C 1 5 ? -37.639 -18.214 8.417 1.00 59.81 5 LEU C N 1
ATOM 1746 C CA . LEU C 1 5 ? -37.837 -16.770 8.452 1.00 55.80 5 LEU C CA 1
ATOM 1747 C C . LEU C 1 5 ? -36.839 -16.198 9.450 1.00 61.67 5 LEU C C 1
ATOM 1748 O O . LEU C 1 5 ? -37.079 -16.224 10.662 1.00 61.62 5 LEU C O 1
ATOM 1753 N N . HIS C 1 6 ? -35.709 -15.707 8.944 1.00 58.02 6 HIS C N 1
ATOM 1754 C CA . HIS C 1 6 ? -34.757 -14.997 9.787 1.00 56.02 6 HIS C CA 1
ATOM 1755 C C . HIS C 1 6 ? -35.269 -13.596 10.079 1.00 55.79 6 HIS C C 1
ATOM 1756 O O . HIS C 1 6 ? -35.790 -12.912 9.194 1.00 56.21 6 HIS C O 1
ATOM 1763 N N . VAL C 1 7 ? -35.116 -13.164 11.326 1.00 56.85 7 VAL C N 1
ATOM 1764 C CA . VAL C 1 7 ? -35.464 -11.807 11.724 1.00 52.55 7 VAL C CA 1
ATOM 1765 C C . VAL C 1 7 ? -34.289 -11.216 12.486 1.00 55.42 7 VAL C C 1
ATOM 1766 O O . VAL C 1 7 ? -33.798 -11.814 13.451 1.00 57.91 7 VAL C O 1
ATOM 1770 N N . CYS C 1 8 ? -33.837 -10.048 12.053 1.00 53.86 8 CYS C N 1
ATOM 1771 C CA . CYS C 1 8 ? -32.696 -9.411 12.690 1.00 55.57 8 CYS C CA 1
ATOM 1772 C C . CYS C 1 8 ? -33.108 -8.747 14.000 1.00 54.74 8 CYS C C 1
ATOM 1773 O O . CYS C 1 8 ? -34.031 -7.929 14.023 1.00 54.57 8 CYS C O 1
ATOM 1776 N N . THR C 1 9 ? -32.411 -9.083 15.089 1.00 55.28 9 THR C N 1
ATOM 1777 C CA . THR C 1 9 ? -32.700 -8.500 16.398 1.00 57.22 9 THR C CA 1
ATOM 1778 C C . THR C 1 9 ? -31.938 -7.207 16.675 1.00 57.56 9 THR C C 1
ATOM 1779 O O . THR C 1 9 ? -32.252 -6.521 17.651 1.00 59.55 9 THR C O 1
ATOM 1783 N N . THR C 1 10 ? -30.953 -6.849 15.850 1.00 54.92 10 THR C N 1
ATOM 1784 C CA . THR C 1 10 ? -30.153 -5.651 16.085 1.00 53.98 10 THR C CA 1
ATOM 1785 C C . THR C 1 10 ? -30.692 -4.412 15.379 1.00 60.25 10 THR C C 1
ATOM 1786 O O . THR C 1 10 ? -30.306 -3.297 15.749 1.00 60.55 10 THR C O 1
ATOM 1790 N N . CYS C 1 11 ? -31.571 -4.575 14.385 1.00 58.27 11 CYS C N 1
ATOM 1791 C CA . CYS C 1 11 ? -32.038 -3.459 13.563 1.00 55.90 11 CYS C CA 1
ATOM 1792 C C . CYS C 1 11 ? -32.491 -2.261 14.391 1.00 60.03 11 CYS C C 1
ATOM 1793 O O . CYS C 1 11 ? -33.238 -2.401 15.363 1.00 58.91 11 CYS C O 1
ATOM 1796 N N . ARG C 1 12 ? -32.056 -1.072 13.966 1.00 65.93 12 ARG C N 1
ATOM 1797 C CA . ARG C 1 12 ? -32.471 0.186 14.570 1.00 73.56 12 ARG C CA 1
ATOM 1798 C C . ARG C 1 12 ? -33.554 0.914 13.782 1.00 82.91 12 ARG C C 1
ATOM 1799 O O . ARG C 1 12 ? -34.262 1.741 14.369 1.00 85.80 12 ARG C O 1
ATOM 1807 N N . GLY C 1 13 ? -33.684 0.656 12.484 1.00 79.41 13 GLY C N 1
ATOM 1808 C CA . GLY C 1 13 ? -34.817 1.172 11.725 1.00 89.27 13 GLY C CA 1
ATOM 1809 C C . GLY C 1 13 ? -34.563 2.537 11.114 1.00 102.51 13 GLY C C 1
ATOM 1810 O O . GLY C 1 13 ? -33.851 3.379 11.663 1.00 104.17 13 GLY C O 1
ATOM 1811 N N . THR C 1 14 ? -35.181 2.755 9.952 1.00 117.02 14 THR C N 1
ATOM 1812 C CA . THR C 1 14 ? -35.110 4.010 9.194 1.00 119.04 14 THR C CA 1
ATOM 1813 C C . THR C 1 14 ? -33.689 4.552 9.054 1.00 122.58 14 THR C C 1
ATOM 1814 O O . THR C 1 14 ? -33.490 5.689 8.627 1.00 123.82 14 THR C O 1
ATOM 1818 N N . GLY C 1 24 ? -34.466 1.629 25.345 1.00 79.38 24 GLY C N 1
ATOM 1819 C CA . GLY C 1 24 ? -35.424 0.541 25.224 1.00 79.56 24 GLY C CA 1
ATOM 1820 C C . GLY C 1 24 ? -35.019 -0.529 24.220 1.00 77.44 24 GLY C C 1
ATOM 1821 O O . GLY C 1 24 ? -33.892 -0.516 23.722 1.00 76.79 24 GLY C O 1
ATOM 1822 N N . PRO C 1 25 ? -35.929 -1.460 23.928 1.00 71.89 25 PRO C N 1
ATOM 1823 C CA . PRO C 1 25 ? -35.594 -2.557 23.016 1.00 70.73 25 PRO C CA 1
ATOM 1824 C C . PRO C 1 25 ? -35.429 -2.072 21.583 1.00 69.41 25 PRO C C 1
ATOM 1825 O O . PRO C 1 25 ? -36.068 -1.114 21.142 1.00 66.87 25 PRO C O 1
ATOM 1829 N N . ARG C 1 26 ? -34.546 -2.753 20.860 1.00 62.07 26 ARG C N 1
ATOM 1830 C CA . ARG C 1 26 ? -34.346 -2.466 19.453 1.00 62.94 26 ARG C CA 1
ATOM 1831 C C . ARG C 1 26 ? -35.637 -2.740 18.683 1.00 60.24 26 ARG C C 1
ATOM 1832 O O . ARG C 1 26 ? -36.403 -3.639 19.046 1.00 58.79 26 ARG C O 1
ATOM 1840 N N . PRO C 1 27 ? -35.919 -1.964 17.630 1.00 63.10 27 PRO C N 1
ATOM 1841 C CA . PRO C 1 27 ? -37.046 -2.324 16.751 1.00 62.90 27 PRO C CA 1
ATOM 1842 C C . PRO C 1 27 ? -36.937 -3.746 16.230 1.00 55.88 27 PRO C C 1
ATOM 1843 O O . PRO C 1 27 ? -37.944 -4.462 16.173 1.00 54.66 27 PRO C O 1
ATOM 1847 N N . GLY C 1 28 ? -35.721 -4.188 15.902 1.00 53.82 28 GLY C N 1
ATOM 1848 C CA . GLY C 1 28 ? -35.528 -5.569 15.492 1.00 56.88 28 GLY C CA 1
ATOM 1849 C C . GLY C 1 28 ? -35.918 -6.566 16.565 1.00 60.22 28 GLY C C 1
ATOM 1850 O O . GLY C 1 28 ? -36.492 -7.619 16.268 1.00 58.50 28 GLY C O 1
ATOM 1851 N N . GLU C 1 29 ? -35.609 -6.258 17.831 1.00 56.98 29 GLU C N 1
ATOM 1852 C CA . GLU C 1 29 ? -36.022 -7.145 18.912 1.00 56.00 29 GLU C CA 1
ATOM 1853 C C . GLU C 1 29 ? -37.538 -7.177 19.036 1.00 57.45 29 GLU C C 1
ATOM 1854 O O . GLU C 1 29 ? -38.129 -8.242 19.257 1.00 56.36 29 GLU C O 1
ATOM 1860 N N . LEU C 1 30 ? -38.182 -6.011 18.924 1.00 56.93 30 LEU C N 1
ATOM 1861 C CA . LEU C 1 30 ? -39.638 -5.965 19.002 1.00 56.16 30 LEU C CA 1
ATOM 1862 C C . LEU C 1 30 ? -40.267 -6.752 17.859 1.00 57.65 30 LEU C C 1
ATOM 1863 O O . LEU C 1 30 ? -41.249 -7.480 18.055 1.00 53.89 30 LEU C O 1
ATOM 1868 N N . LEU C 1 31 ? -39.705 -6.629 16.657 1.00 56.91 31 LEU C N 1
ATOM 1869 C CA . LEU C 1 31 ? -40.204 -7.408 15.530 1.00 58.15 31 LEU C CA 1
ATOM 1870 C C . LEU C 1 31 ? -40.017 -8.899 15.779 1.00 57.35 31 LEU C C 1
ATOM 1871 O O . LEU C 1 31 ? -40.962 -9.684 15.646 1.00 53.79 31 LEU C O 1
ATOM 1876 N N . ALA C 1 32 ? -38.805 -9.301 16.175 1.00 58.32 32 ALA C N 1
ATOM 1877 C CA . ALA C 1 32 ? -38.543 -10.709 16.456 1.00 57.86 32 ALA C CA 1
ATOM 1878 C C . ALA C 1 32 ? -39.491 -11.244 17.518 1.00 62.97 32 ALA C C 1
ATOM 1879 O O . ALA C 1 32 ? -40.028 -12.353 17.384 1.00 65.94 32 ALA C O 1
ATOM 1881 N N . HIS C 1 33 ? -39.714 -10.465 18.579 1.00 62.08 33 HIS C N 1
ATOM 1882 C CA . HIS C 1 33 ? -40.636 -10.881 19.631 1.00 65.61 33 HIS C CA 1
ATOM 1883 C C . HIS C 1 33 ? -42.062 -10.972 19.101 1.00 65.89 33 HIS C C 1
ATOM 1884 O O . HIS C 1 33 ? -42.798 -11.907 19.439 1.00 67.94 33 HIS C O 1
ATOM 1891 N N . ALA C 1 34 ? -42.468 -10.016 18.265 1.00 61.29 34 ALA C N 1
ATOM 1892 C CA . ALA C 1 34 ? -43.826 -10.045 17.730 1.00 68.74 34 ALA C CA 1
ATOM 1893 C C . ALA C 1 34 ? -44.041 -11.262 16.835 1.00 67.89 34 ALA C C 1
ATOM 1894 O O . ALA C 1 34 ? -45.105 -11.892 16.875 1.00 69.18 34 ALA C O 1
ATOM 1896 N N . LEU C 1 35 ? -43.038 -11.610 16.027 1.00 66.51 35 LEU C N 1
ATOM 1897 C CA . LEU C 1 35 ? -43.178 -12.732 15.102 1.00 68.20 35 LEU C CA 1
ATOM 1898 C C . LEU C 1 35 ? -43.260 -14.062 15.846 1.00 75.84 35 LEU C C 1
ATOM 1899 O O . LEU C 1 35 ? -44.144 -14.884 15.574 1.00 77.24 35 LEU C O 1
ATOM 1904 N N . SER C 1 36 ? -42.347 -14.292 16.792 1.00 77.02 36 SER C N 1
ATOM 1905 C CA . SER C 1 36 ? -42.281 -15.579 17.473 1.00 82.86 36 SER C CA 1
ATOM 1906 C C . SER C 1 36 ? -43.378 -15.766 18.513 1.00 82.29 36 SER C C 1
ATOM 1907 O O . SER C 1 36 ? -43.553 -16.885 19.008 1.00 86.98 36 SER C O 1
ATOM 1910 N N . ALA C 1 37 ? -44.120 -14.711 18.854 1.00 78.24 37 ALA C N 1
ATOM 1911 C CA . ALA C 1 37 ? -45.261 -14.874 19.748 1.00 82.92 37 ALA C CA 1
ATOM 1912 C C . ALA C 1 37 ? -46.478 -15.397 18.998 1.00 81.92 37 ALA C C 1
ATOM 1913 O O . ALA C 1 37 ? -47.199 -16.262 19.509 1.00 81.67 37 ALA C O 1
ATOM 1915 N N . LEU C 1 38 ? -46.716 -14.886 17.786 1.00 79.21 38 LEU C N 1
ATOM 1916 C CA . LEU C 1 38 ? -47.805 -15.336 16.927 1.00 81.78 38 LEU C CA 1
ATOM 1917 C C . LEU C 1 38 ? -47.716 -16.840 16.696 1.00 78.96 38 LEU C C 1
ATOM 1918 O O . LEU C 1 38 ? -46.636 -17.429 16.841 1.00 77.56 38 LEU C O 1
ATOM 1923 N N . PRO C 1 39 ? -48.822 -17.499 16.349 1.00 79.87 39 PRO C N 1
ATOM 1924 C CA . PRO C 1 39 ? -48.752 -18.935 16.042 1.00 85.07 39 PRO C CA 1
ATOM 1925 C C . PRO C 1 39 ? -47.957 -19.177 14.766 1.00 84.39 39 PRO C C 1
ATOM 1926 O O . PRO C 1 39 ? -48.189 -18.536 13.738 1.00 78.08 39 PRO C O 1
ATOM 1930 N N . VAL C 1 40 ? -47.014 -20.112 14.843 1.00 84.90 40 VAL C N 1
ATOM 1931 C CA . VAL C 1 40 ? -46.076 -20.370 13.755 1.00 80.18 40 VAL C CA 1
ATOM 1932 C C . VAL C 1 40 ? -46.762 -21.220 12.690 1.00 84.48 40 VAL C C 1
ATOM 1933 O O . VAL C 1 40 ? -47.312 -22.287 12.999 1.00 82.75 40 VAL C O 1
ATOM 1937 N N . PRO C 1 41 ? -46.783 -20.775 11.434 1.00 85.42 41 PRO C N 1
ATOM 1938 C CA . PRO C 1 41 ? -47.444 -21.560 10.388 1.00 83.04 41 PRO C CA 1
ATOM 1939 C C . PRO C 1 41 ? -46.688 -22.843 10.085 1.00 80.28 41 PRO C C 1
ATOM 1940 O O . PRO C 1 41 ? -45.506 -22.998 10.399 1.00 79.04 41 PRO C O 1
ATOM 1944 N N . GLU C 1 42 ? -47.406 -23.776 9.467 1.00 81.72 42 GLU C N 1
ATOM 1945 C CA . GLU C 1 42 ? -46.849 -25.091 9.180 1.00 84.37 42 GLU C CA 1
ATOM 1946 C C . GLU C 1 42 ? -45.710 -24.981 8.173 1.00 78.77 42 GLU C C 1
ATOM 1947 O O . GLU C 1 42 ? -45.863 -24.371 7.110 1.00 75.90 42 GLU C O 1
ATOM 1949 N N . GLY C 1 43 ? -44.567 -25.575 8.514 1.00 78.68 43 GLY C N 1
ATOM 1950 C CA . GLY C 1 43 ? -43.403 -25.574 7.656 1.00 77.75 43 GLY C CA 1
ATOM 1951 C C . GLY C 1 43 ? -42.493 -24.377 7.807 1.00 78.54 43 GLY C C 1
ATOM 1952 O O . GLY C 1 43 ? -41.483 -24.295 7.096 1.00 75.80 43 GLY C O 1
ATOM 1953 N N . VAL C 1 44 ? -42.808 -23.456 8.716 1.00 80.28 44 VAL C N 1
ATOM 1954 C CA . VAL C 1 44 ? -42.058 -22.221 8.906 1.00 75.91 44 VAL C CA 1
ATOM 1955 C C . VAL C 1 44 ? -41.366 -22.278 10.259 1.00 75.06 44 VAL C C 1
ATOM 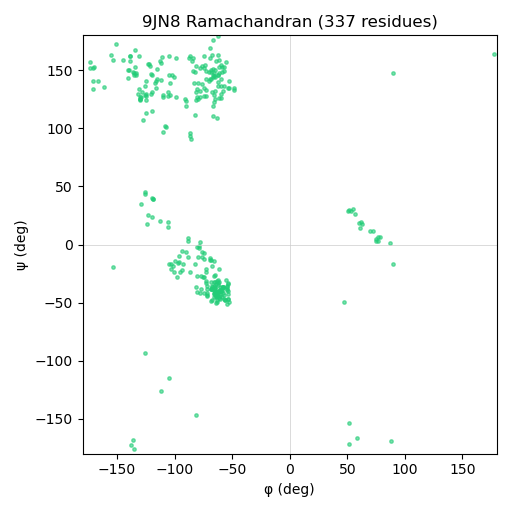1956 O O . VAL C 1 44 ? -41.928 -22.793 11.232 1.00 74.01 44 VAL C O 1
ATOM 1960 N N . THR C 1 45 ? -40.135 -21.771 10.314 1.00 71.64 45 THR C N 1
ATOM 1961 C CA . THR C 1 45 ? -39.387 -21.639 11.558 1.00 72.58 45 THR C CA 1
ATOM 1962 C C . THR C 1 45 ? -38.852 -20.219 11.644 1.00 71.42 45 THR C C 1
ATOM 1963 O O . THR C 1 45 ? -38.166 -19.758 10.726 1.00 70.16 45 THR C O 1
ATOM 1967 N N . VAL C 1 46 ? -39.162 -19.531 12.739 1.00 69.27 46 VAL C N 1
ATOM 1968 C CA . VAL C 1 46 ? -38.718 -18.158 12.951 1.00 63.23 46 VAL C CA 1
ATOM 1969 C C . VAL C 1 46 ? -37.383 -18.198 13.680 1.00 63.42 46 VAL C C 1
ATOM 1970 O O . VAL C 1 46 ? -37.271 -18.813 14.745 1.00 64.81 46 VAL C O 1
ATOM 1974 N N . VAL C 1 47 ? -36.371 -17.547 13.112 1.00 60.68 47 VAL C N 1
ATOM 1975 C CA . VAL C 1 47 ? -35.014 -17.645 13.647 1.00 59.08 47 VAL C CA 1
ATOM 1976 C C . VAL C 1 47 ? -34.431 -16.256 13.887 1.00 62.81 47 VAL C C 1
ATOM 1977 O O . VAL C 1 47 ? -34.087 -15.554 12.923 1.00 55.17 47 VAL C O 1
ATOM 1981 N N . PRO C 1 48 ? -34.296 -15.820 15.146 1.00 56.44 48 PRO C N 1
ATOM 1982 C CA . PRO C 1 48 ? -33.613 -14.546 15.411 1.00 48.95 48 PRO C CA 1
ATOM 1983 C C . PRO C 1 48 ? -32.143 -14.637 15.039 1.00 55.65 48 PRO C C 1
ATOM 1984 O O . PRO C 1 48 ? -31.504 -15.679 15.199 1.00 60.52 48 PRO C O 1
ATOM 1988 N N . VAL C 1 49 ? -31.607 -13.524 14.540 1.00 55.76 49 VAL C N 1
ATOM 1989 C CA . VAL C 1 49 ? -30.245 -13.465 14.034 1.00 56.11 49 VAL C CA 1
ATOM 1990 C C . VAL C 1 49 ? -29.698 -12.089 14.382 1.00 51.84 49 VAL C C 1
ATOM 1991 O O . VAL C 1 49 ? -30.450 -11.147 14.634 1.00 52.45 49 VAL C O 1
ATOM 1995 N N . GLU C 1 50 ? -28.368 -11.984 14.411 1.00 55.04 50 GLU C N 1
ATOM 1996 C CA A GLU C 1 50 ? -27.739 -10.759 14.888 0.47 58.32 50 GLU C CA 1
ATOM 1997 C CA B GLU C 1 50 ? -27.722 -10.762 14.881 0.53 58.34 50 GLU C CA 1
ATOM 1998 C C . GLU C 1 50 ? -27.801 -9.636 13.854 1.00 60.65 50 GLU C C 1
ATOM 1999 O O . GLU C 1 50 ? -28.061 -8.483 14.213 1.00 61.81 50 GLU C O 1
ATOM 2010 N N . CYS C 1 51 ? -27.572 -9.936 12.575 1.00 53.91 51 CYS C N 1
ATOM 2011 C CA . CYS C 1 51 ? -27.521 -8.889 11.559 1.00 57.83 51 CYS C CA 1
ATOM 2012 C C . CYS C 1 51 ? -27.584 -9.543 10.187 1.00 54.07 51 CYS C C 1
ATOM 2013 O O . CYS C 1 51 ? -27.009 -10.615 9.985 1.00 57.43 51 CYS C O 1
ATOM 2016 N N . LEU C 1 52 ? -28.310 -8.914 9.260 1.00 56.97 52 LEU C N 1
ATOM 2017 C CA . LEU C 1 52 ? -28.474 -9.443 7.910 1.00 54.59 52 LEU C CA 1
ATOM 2018 C C . LEU C 1 52 ? -27.798 -8.568 6.855 1.00 55.62 52 LEU C C 1
ATOM 2019 O O . LEU C 1 52 ? -28.140 -8.661 5.672 1.00 53.95 52 LEU C O 1
ATOM 2024 N N . SER C 1 53 ? -26.846 -7.723 7.258 1.00 52.07 53 SER C N 1
ATOM 2025 C CA . SER C 1 53 ? -26.094 -6.844 6.355 1.00 55.29 53 SER C CA 1
ATOM 2026 C C . SER C 1 53 ? -26.974 -5.819 5.643 1.00 57.70 53 SER C C 1
ATOM 2027 O O . SER C 1 53 ? -26.562 -5.242 4.629 1.00 58.66 53 SER C O 1
ATOM 2030 N N . ALA C 1 54 ? -28.178 -5.574 6.145 1.00 60.81 54 ALA C N 1
ATOM 2031 C CA . ALA C 1 54 ? -29.091 -4.597 5.569 1.00 58.59 54 ALA C CA 1
ATOM 2032 C C . ALA C 1 54 ? -29.399 -3.489 6.570 1.00 59.45 54 ALA C C 1
ATOM 2033 O O . ALA C 1 54 ? -30.530 -3.008 6.657 1.00 60.33 54 ALA C O 1
ATOM 2035 N N . CYS C 1 55 ? -28.378 -3.065 7.327 1.00 59.26 55 CYS C N 1
ATOM 2036 C CA . CYS C 1 55 ? -28.603 -2.227 8.508 1.00 61.00 55 CYS C CA 1
ATOM 2037 C C . CYS C 1 55 ? -29.179 -0.861 8.160 1.00 66.17 55 CYS C C 1
ATOM 2038 O O . CYS C 1 55 ? -29.836 -0.240 9.005 1.00 61.46 55 CYS C O 1
ATOM 2041 N N . THR C 1 56 ? -28.928 -0.355 6.951 1.00 63.91 56 THR C N 1
ATOM 2042 C CA . THR C 1 56 ? -29.478 0.950 6.606 1.00 67.86 56 THR C CA 1
ATOM 2043 C C . THR C 1 56 ? -30.934 0.867 6.191 1.00 67.54 56 THR C C 1
ATOM 2044 O O . THR C 1 56 ? -31.547 1.906 5.926 1.00 71.07 56 THR C O 1
ATOM 2048 N N . GLN C 1 57 ? -31.498 -0.341 6.150 1.00 65.27 57 GLN C N 1
ATOM 2049 C CA . GLN C 1 57 ? -32.860 -0.570 5.690 1.00 61.64 57 GLN C CA 1
ATOM 2050 C C . GLN C 1 57 ? -33.645 -1.396 6.701 1.00 61.73 57 GLN C C 1
ATOM 2051 O O . GLN C 1 57 ? -34.472 -2.223 6.319 1.00 59.37 57 GLN C O 1
ATOM 2057 N N . GLY C 1 58 ? -33.390 -1.197 7.992 1.00 63.90 58 GLY C N 1
ATOM 2058 C CA . GLY C 1 58 ? -34.111 -1.941 9.005 1.00 64.01 58 GLY C CA 1
ATOM 2059 C C . GLY C 1 58 ? -35.539 -1.454 9.176 1.00 63.94 58 GLY C C 1
ATOM 2060 O O . GLY C 1 58 ? -35.908 -0.362 8.737 1.00 60.99 58 GLY C O 1
ATOM 2061 N N . CYS C 1 59 ? -36.374 -2.291 9.802 1.00 57.10 59 CYS C N 1
ATOM 2062 C CA . CYS C 1 59 ? -36.020 -3.657 10.198 1.00 52.37 59 CYS C CA 1
ATOM 2063 C C . CYS C 1 59 ? -35.958 -4.612 9.009 1.00 56.74 59 CYS C C 1
ATOM 2064 O O . CYS C 1 59 ? -36.612 -4.395 7.993 1.00 54.48 59 CYS C O 1
ATOM 2067 N N . ALA C 1 60 ? -35.175 -5.680 9.142 1.00 56.53 60 ALA C N 1
ATOM 2068 C CA . ALA C 1 60 ? -34.925 -6.607 8.049 1.00 52.69 60 ALA C CA 1
ATOM 2069 C C . ALA C 1 60 ? -35.271 -8.030 8.460 1.00 55.02 60 ALA C C 1
ATOM 2070 O O . ALA C 1 60 ? -35.025 -8.443 9.599 1.00 51.70 60 ALA C O 1
ATOM 2072 N N . VAL C 1 61 ? -35.864 -8.772 7.527 1.00 47.54 61 VAL C N 1
ATOM 2073 C CA . VAL C 1 61 ? -36.112 -10.198 7.683 1.00 50.43 61 VAL C CA 1
ATOM 2074 C C . VAL C 1 61 ? -35.691 -10.883 6.391 1.00 55.05 61 VAL C C 1
ATOM 2075 O O . VAL C 1 61 ? -35.461 -10.235 5.368 1.00 51.56 61 VAL C O 1
ATOM 2079 N N . ALA C 1 62 ? -35.592 -12.211 6.442 1.00 54.54 62 ALA C N 1
ATOM 2080 C CA . ALA C 1 62 ? -35.270 -12.977 5.245 1.00 53.52 62 ALA C CA 1
ATOM 2081 C C . ALA C 1 62 ? -36.088 -14.258 5.207 1.00 54.38 62 ALA C C 1
ATOM 2082 O O . ALA C 1 62 ? -36.447 -14.817 6.247 1.00 54.11 62 ALA C O 1
ATOM 2084 N N . LEU C 1 63 ? -36.374 -14.712 3.989 1.00 52.82 63 LEU C N 1
ATOM 2085 C CA . LEU C 1 63 ? -37.053 -15.974 3.728 1.00 54.73 63 LEU C CA 1
ATOM 2086 C C . LEU C 1 63 ? -36.145 -16.841 2.877 1.00 57.84 63 LEU C C 1
ATOM 2087 O O . LEU C 1 63 ? -35.639 -16.386 1.845 1.00 57.36 63 LEU C O 1
ATOM 2092 N N . SER C 1 64 ? -35.937 -18.081 3.304 1.00 57.73 64 SER C N 1
ATOM 2093 C CA . SER C 1 64 ? -35.166 -19.025 2.512 1.00 59.42 64 SER C CA 1
ATOM 2094 C C . SER C 1 64 ? -35.657 -20.432 2.807 1.00 66.16 64 SER C C 1
ATOM 2095 O O . SER C 1 64 ? -36.479 -20.659 3.700 1.00 65.46 64 SER C O 1
ATOM 2098 N N . GLY C 1 65 ? -35.139 -21.378 2.037 1.00 65.34 65 GLY C N 1
ATOM 2099 C CA . GLY C 1 65 ? -35.498 -22.763 2.188 1.00 68.86 65 GLY C CA 1
ATOM 2100 C C . GLY C 1 65 ? -34.815 -23.618 1.145 1.00 72.44 65 GLY C C 1
ATOM 2101 O O . GLY C 1 65 ? -34.285 -23.118 0.144 1.00 65.70 65 GLY C O 1
ATOM 2102 N N . PRO C 1 66 ? -34.795 -24.929 1.374 1.00 72.59 66 PRO C N 1
ATOM 2103 C CA . PRO C 1 66 ? -34.187 -25.836 0.395 1.00 71.33 66 PRO C CA 1
ATOM 2104 C C . PRO C 1 66 ? -34.915 -25.760 -0.937 1.00 69.65 66 PRO C C 1
ATOM 2105 O O . PRO C 1 66 ? -36.135 -25.921 -1.009 1.00 70.51 66 PRO C O 1
ATOM 2109 N N . GLY C 1 67 ? -34.151 -25.496 -1.994 1.00 65.96 67 GLY C N 1
ATOM 2110 C CA . GLY C 1 67 ? -34.715 -25.448 -3.326 1.00 71.18 67 GLY C CA 1
ATOM 2111 C C . GLY C 1 67 ? -35.629 -24.277 -3.595 1.00 69.75 67 GLY C C 1
ATOM 2112 O O . GLY C 1 67 ? -36.313 -24.270 -4.618 1.00 66.55 67 GLY C O 1
ATOM 2113 N N . LYS C 1 68 ? -35.666 -23.284 -2.715 1.00 65.16 68 LYS C N 1
ATOM 2114 C CA . LYS C 1 68 ? -36.544 -22.141 -2.890 1.00 64.34 68 LYS C CA 1
ATOM 2115 C C . LYS C 1 68 ? -35.729 -20.891 -3.190 1.00 63.97 68 LYS C C 1
ATOM 2116 O O . LYS C 1 68 ? -34.518 -20.835 -2.953 1.00 60.75 68 LYS C O 1
ATOM 2122 N N . TRP C 1 69 ? -36.415 -19.891 -3.738 1.00 60.67 69 TRP C N 1
ATOM 2123 C CA . TRP C 1 69 ? -35.855 -18.549 -3.804 1.00 60.36 69 TRP C CA 1
ATOM 2124 C C . TRP C 1 69 ? -35.484 -18.063 -2.406 1.00 58.28 69 TRP C C 1
ATOM 2125 O O . TRP C 1 69 ? -36.116 -18.428 -1.412 1.00 60.00 69 TRP C O 1
ATOM 2136 N N . SER C 1 70 ? -34.452 -17.230 -2.333 1.00 55.24 70 SER C N 1
ATOM 2137 C CA . SER C 1 70 ? -34.136 -16.492 -1.117 1.00 55.29 70 SER C CA 1
ATOM 2138 C C . SER C 1 70 ? -34.545 -15.033 -1.296 1.00 56.38 70 SER C C 1
ATOM 2139 O O . SER C 1 70 ? -34.476 -14.487 -2.400 1.00 53.94 70 SER C O 1
ATOM 2142 N N . TYR C 1 71 ? -34.999 -14.412 -0.206 1.00 51.95 71 TYR C N 1
ATOM 2143 C CA . TYR C 1 71 ? -35.422 -13.016 -0.209 1.00 48.42 71 TYR C CA 1
ATOM 2144 C C . TYR C 1 71 ? -34.958 -12.330 1.067 1.00 55.73 71 TYR C C 1
ATOM 2145 O O . TYR C 1 71 ? -34.976 -12.933 2.144 1.00 49.00 71 TYR C O 1
ATOM 2154 N N . VAL C 1 72 ? -34.563 -11.067 0.949 1.00 51.61 72 VAL C N 1
ATOM 2155 C CA . VAL C 1 72 ? -34.346 -10.208 2.105 1.00 53.71 72 VAL C CA 1
ATOM 2156 C C . VAL C 1 72 ? -35.204 -8.968 1.925 1.00 53.51 72 VAL C C 1
ATOM 2157 O O . VAL C 1 72 ? -35.156 -8.318 0.873 1.00 49.22 72 VAL C O 1
ATOM 2161 N N . TYR C 1 73 ? -36.000 -8.658 2.940 1.00 47.38 73 TYR C N 1
ATOM 2162 C CA . TYR C 1 73 ? -36.852 -7.483 2.939 1.00 49.66 73 TYR C CA 1
ATOM 2163 C C . TYR C 1 73 ? -36.393 -6.531 4.029 1.00 54.15 73 TYR C C 1
ATOM 2164 O O . TYR C 1 73 ? -35.843 -6.954 5.050 1.00 52.39 73 TYR C O 1
ATOM 2173 N N . GLY C 1 74 ? -36.628 -5.242 3.812 1.00 54.03 74 GLY C N 1
ATOM 2174 C CA . GLY C 1 74 ? -36.214 -4.256 4.785 1.00 54.53 74 GLY C CA 1
ATOM 2175 C C . GLY C 1 74 ? -37.252 -3.190 5.051 1.00 55.00 74 GLY C C 1
ATOM 2176 O O . GLY C 1 74 ? -38.409 -3.318 4.636 1.00 53.17 74 GLY C O 1
ATOM 2177 N N . ARG C 1 75 ? -36.836 -2.131 5.749 1.00 55.84 75 ARG C N 1
ATOM 2178 C CA . ARG C 1 75 ? -37.706 -1.008 6.094 1.00 54.79 75 ARG C CA 1
ATOM 2179 C C . ARG C 1 75 ? -38.994 -1.488 6.756 1.00 54.17 75 ARG C C 1
ATOM 2180 O O . ARG C 1 75 ? -40.047 -0.859 6.643 1.00 54.11 75 ARG C O 1
ATOM 2188 N N . LEU C 1 76 ? -38.920 -2.615 7.454 1.00 51.72 76 LEU C N 1
ATOM 2189 C CA . LEU C 1 76 ? -40.085 -3.157 8.129 1.00 55.69 76 LEU C CA 1
ATOM 2190 C C . LEU C 1 76 ? -40.206 -2.567 9.530 1.00 62.38 76 LEU C C 1
ATOM 2191 O O . LEU C 1 76 ? -39.245 -2.035 10.092 1.00 58.81 76 LEU C O 1
ATOM 2196 N N . ASP C 1 77 ? -41.409 -2.666 10.084 1.00 63.62 77 ASP C N 1
ATOM 2197 C CA . ASP C 1 77 ? -41.746 -2.231 11.429 1.00 61.03 77 ASP C CA 1
ATOM 2198 C C . ASP C 1 77 ? -42.297 -3.405 12.223 1.00 60.05 77 ASP C C 1
ATOM 2199 O O . ASP C 1 77 ? -42.816 -4.366 11.642 1.00 53.40 77 ASP C O 1
ATOM 2204 N N . PRO C 1 78 ? -42.202 -3.361 13.556 1.00 59.46 78 PRO C N 1
ATOM 2205 C CA . PRO C 1 78 ? -42.782 -4.443 14.371 1.00 57.81 78 PRO C CA 1
ATOM 2206 C C . PRO C 1 78 ? -44.245 -4.724 14.074 1.00 58.91 78 PRO C C 1
ATOM 2207 O O . PRO C 1 78 ? -44.678 -5.882 14.151 1.00 56.71 78 PRO C O 1
ATOM 2211 N N . ARG C 1 79 ? -45.022 -3.707 13.713 1.00 55.87 79 ARG C N 1
ATOM 2212 C CA . ARG C 1 79 ? -46.426 -3.943 13.414 1.00 62.57 79 ARG C CA 1
ATOM 2213 C C . ARG C 1 79 ? -46.642 -4.740 12.128 1.00 68.13 79 ARG C C 1
ATOM 2214 O O . ARG C 1 79 ? -47.768 -5.189 11.892 1.00 71.97 79 ARG C O 1
ATOM 2222 N N . ASP C 1 80 ? -45.609 -4.930 11.300 1.00 62.06 80 ASP C N 1
ATOM 2223 C CA . ASP C 1 80 ? -45.728 -5.740 10.090 1.00 67.46 80 ASP C CA 1
ATOM 2224 C C . ASP C 1 80 ? -45.698 -7.239 10.366 1.00 67.11 80 ASP C C 1
ATOM 2225 O O . ASP C 1 80 ? -45.782 -8.026 9.416 1.00 63.00 80 ASP C O 1
ATOM 2230 N N . ALA C 1 81 ? -45.613 -7.641 11.639 1.00 62.86 81 ALA C N 1
ATOM 2231 C CA . ALA C 1 81 ? -45.336 -9.031 11.995 1.00 64.79 81 ALA C CA 1
ATOM 2232 C C . ALA C 1 81 ? -46.372 -9.993 11.426 1.00 68.74 81 ALA C C 1
ATOM 2233 O O . ALA C 1 81 ? -46.022 -11.091 10.978 1.00 70.37 81 ALA C O 1
ATOM 2235 N N . ASP C 1 82 ? -47.653 -9.614 11.451 1.00 69.46 82 ASP C N 1
ATOM 2236 C CA . ASP C 1 82 ? -48.690 -10.524 10.967 1.00 72.15 82 ASP C CA 1
ATOM 2237 C C . ASP C 1 82 ? -48.650 -10.659 9.447 1.00 69.33 82 ASP C C 1
ATOM 2238 O O . ASP C 1 82 ? -48.741 -11.773 8.919 1.00 66.62 82 ASP C O 1
ATOM 2243 N N . THR C 1 83 ? -48.506 -9.539 8.731 1.00 71.87 83 THR C N 1
ATOM 2244 C CA . THR C 1 83 ? -48.336 -9.603 7.282 1.00 69.08 83 THR C CA 1
ATOM 2245 C C . THR C 1 83 ? -47.117 -10.438 6.923 1.00 68.89 83 THR C C 1
ATOM 2246 O O . THR C 1 83 ? -47.161 -11.249 5.991 1.00 70.01 83 THR C O 1
ATOM 2250 N N . ILE C 1 84 ? -46.022 -10.259 7.665 1.00 66.68 84 ILE C N 1
ATOM 2251 C CA . ILE C 1 84 ? -44.798 -11.009 7.401 1.00 65.47 84 ILE C CA 1
ATOM 2252 C C . ILE C 1 84 ? -45.030 -12.506 7.581 1.00 68.13 84 ILE C C 1
ATOM 2253 O O . ILE C 1 84 ? -44.601 -13.318 6.750 1.00 65.97 84 ILE C O 1
ATOM 2258 N N . LEU C 1 85 ? -45.725 -12.896 8.655 1.00 66.46 85 LEU C N 1
ATOM 2259 C CA . LEU C 1 85 ? -45.985 -14.315 8.883 1.00 68.22 85 LEU C CA 1
ATOM 2260 C C . LEU C 1 85 ? -46.922 -14.889 7.827 1.00 68.66 85 LEU C C 1
ATOM 2261 O O . LEU C 1 85 ? -46.780 -16.053 7.433 1.00 65.79 85 LEU C O 1
ATOM 2266 N N . THR C 1 86 ? -47.899 -14.098 7.374 1.00 65.98 86 THR C N 1
ATOM 2267 C CA . THR C 1 86 ? -48.767 -14.541 6.287 1.00 70.85 86 THR C CA 1
ATOM 2268 C C . THR C 1 86 ? -47.954 -14.810 5.025 1.00 67.59 86 THR C C 1
ATOM 2269 O O . THR C 1 86 ? -48.145 -15.827 4.350 1.00 69.12 86 THR C O 1
ATOM 2273 N N . GLY C 1 87 ? -47.031 -13.904 4.698 1.00 66.90 87 GLY C N 1
ATOM 2274 C CA . GLY C 1 87 ? -46.199 -14.088 3.525 1.00 65.47 87 GLY C CA 1
ATOM 2275 C C . GLY C 1 87 ? -45.220 -15.234 3.658 1.00 65.43 87 GLY C C 1
ATOM 2276 O O . GLY C 1 87 ? -44.883 -15.884 2.662 1.00 68.49 87 GLY C O 1
ATOM 2277 N N . ALA C 1 88 ? -44.741 -15.494 4.877 1.00 64.21 88 ALA C N 1
ATOM 2278 C CA . ALA C 1 88 ? -43.905 -16.668 5.094 1.00 67.14 88 ALA C CA 1
ATOM 2279 C C . ALA C 1 88 ? -44.668 -17.949 4.801 1.00 68.80 88 ALA C C 1
ATOM 2280 O O . ALA C 1 88 ? -44.086 -18.918 4.301 1.00 68.49 88 ALA C O 1
ATOM 2282 N N . ALA C 1 89 ? -45.970 -17.967 5.091 1.00 67.14 89 ALA C N 1
ATOM 2283 C CA . ALA C 1 89 ? -46.782 -19.132 4.771 1.00 65.97 89 ALA C CA 1
ATOM 2284 C C . ALA C 1 89 ? -46.917 -19.297 3.266 1.00 68.10 89 ALA C C 1
ATOM 2285 O O . ALA C 1 89 ? -46.733 -20.398 2.739 1.00 71.61 89 ALA C O 1
ATOM 2287 N N . GLN C 1 90 ? -47.243 -18.210 2.555 1.00 67.79 90 GLN C N 1
ATOM 2288 C CA . GLN C 1 90 ? -47.336 -18.277 1.098 1.00 67.77 90 GLN C CA 1
ATOM 2289 C C . GLN C 1 90 ? -46.015 -18.716 0.485 1.00 67.82 90 GLN C C 1
ATOM 2290 O O . GLN C 1 90 ? -45.995 -19.424 -0.529 1.00 70.49 90 GLN C O 1
ATOM 2296 N N . PHE C 1 91 ? -44.901 -18.280 1.071 1.00 63.37 91 PHE C N 1
ATOM 2297 C CA . PHE C 1 91 ? -43.590 -18.694 0.583 1.00 67.65 91 PHE C CA 1
ATOM 2298 C C . PHE C 1 91 ? -43.398 -20.199 0.742 1.00 71.31 91 PHE C C 1
ATOM 2299 O O . PHE C 1 91 ? -42.861 -20.865 -0.154 1.00 66.64 91 PHE C O 1
ATOM 2307 N N . GLU C 1 92 ? -43.849 -20.752 1.873 1.00 67.54 92 GLU C N 1
ATOM 2308 C CA . GLU C 1 92 ? -43.700 -22.182 2.123 1.00 68.33 92 GLU C CA 1
ATOM 2309 C C . GLU C 1 92 ? -44.572 -23.009 1.188 1.00 67.21 92 GLU C C 1
ATOM 2310 O O . GLU C 1 92 ? -44.149 -24.070 0.710 1.00 71.09 92 GLU C O 1
ATOM 2316 N N . ALA C 1 93 ? -45.786 -22.536 0.908 1.00 66.11 93 ALA C N 1
ATOM 2317 C CA . ALA C 1 93 ? -46.672 -23.260 0.004 1.00 68.87 93 ALA C CA 1
ATOM 2318 C C . ALA C 1 93 ? -46.199 -23.172 -1.446 1.00 71.67 93 ALA C C 1
ATOM 2319 O O . ALA C 1 93 ? -46.229 -24.173 -2.173 1.00 74.00 93 ALA C O 1
ATOM 2321 N N . ALA C 1 94 ? -45.742 -21.997 -1.879 1.00 70.86 94 ALA C N 1
ATOM 2322 C CA . ALA C 1 94 ? -45.454 -21.772 -3.293 1.00 71.66 94 ALA C CA 1
ATOM 2323 C C . ALA C 1 94 ? -44.282 -22.623 -3.773 1.00 70.27 94 ALA C C 1
ATOM 2324 O O . ALA C 1 94 ? -43.322 -22.878 -3.040 1.00 70.29 94 ALA C O 1
ATOM 2326 N N . GLU C 1 95 ? -44.360 -23.049 -5.033 1.00 72.93 95 GLU C N 1
ATOM 2327 C CA . GLU C 1 95 ? -43.279 -23.833 -5.622 1.00 76.17 95 GLU C CA 1
ATOM 2328 C C . GLU C 1 95 ? -42.009 -22.995 -5.728 1.00 69.26 95 GLU C C 1
ATOM 2329 O O . GLU C 1 95 ? -42.021 -21.902 -6.303 1.00 64.30 95 GLU C O 1
ATOM 2335 N N . LYS C 1 96 ? -40.920 -23.506 -5.151 1.00 73.88 96 LYS C N 1
ATOM 2336 C CA . LYS C 1 96 ? -39.624 -22.827 -5.107 1.00 70.70 96 LYS C CA 1
ATOM 2337 C C . LYS C 1 96 ? -39.699 -21.490 -4.375 1.00 65.49 96 LYS C C 1
ATOM 2338 O O . LYS C 1 96 ? -38.815 -20.640 -4.526 1.00 60.89 96 LYS C O 1
ATOM 2344 N N . GLY C 1 97 ? -40.744 -21.298 -3.573 1.00 67.43 97 GLY C N 1
ATOM 2345 C CA . GLY C 1 97 ? -40.922 -20.070 -2.830 1.00 65.80 97 GLY C CA 1
ATOM 2346 C C . GLY C 1 97 ? -41.323 -18.872 -3.657 1.00 66.32 97 GLY C C 1
ATOM 2347 O O . GLY C 1 97 ? -41.289 -17.747 -3.143 1.00 62.72 97 GLY C O 1
ATOM 2348 N N . LEU C 1 98 ? -41.701 -19.077 -4.921 1.00 65.09 98 LEU C N 1
ATOM 2349 C CA . LEU C 1 98 ?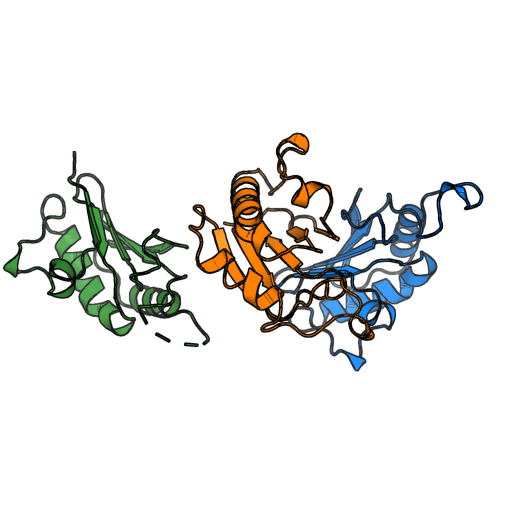 -42.110 -17.994 -5.816 1.00 64.78 98 LEU C CA 1
ATOM 2350 C C . LEU C 1 98 ? -43.593 -17.729 -5.591 1.00 63.54 98 LEU C C 1
ATOM 2351 O O . LEU C 1 98 ? -44.457 -18.332 -6.225 1.00 66.60 98 LEU C O 1
ATOM 2356 N N . ILE C 1 99 ? -43.893 -16.821 -4.668 1.00 65.63 99 ILE C N 1
ATOM 2357 C CA . ILE C 1 99 ? -45.291 -16.420 -4.480 1.00 65.52 99 ILE C CA 1
ATOM 2358 C C . ILE C 1 99 ? -45.770 -15.724 -5.743 1.00 66.44 99 ILE C C 1
ATOM 2359 O O . ILE C 1 99 ? -45.061 -14.840 -6.261 1.00 69.16 99 ILE C O 1
ATOM 2364 N N . PRO C 1 100 ? -46.933 -16.079 -6.288 1.00 67.81 100 PRO C N 1
ATOM 2365 C CA . PRO C 1 100 ? -47.471 -15.325 -7.426 1.00 69.64 100 PRO C CA 1
ATOM 2366 C C . PRO C 1 100 ? -47.521 -13.838 -7.110 1.00 68.00 100 PRO C C 1
ATOM 2367 O O . PRO C 1 100 ? -47.845 -13.434 -5.994 1.00 66.94 100 PRO C O 1
ATOM 2371 N N . TRP C 1 101 ? -47.185 -13.023 -8.112 1.00 63.53 101 TRP C N 1
ATOM 2372 C CA . TRP C 1 101 ? -46.951 -11.598 -7.886 1.00 66.19 101 TRP C CA 1
ATOM 2373 C C . TRP C 1 101 ? -48.156 -10.918 -7.242 1.00 70.73 101 TRP C C 1
ATOM 2374 O O . TRP C 1 101 ? -48.008 -10.169 -6.271 1.00 72.10 101 TRP C O 1
ATOM 2385 N N . ARG C 1 102 ? -49.358 -11.157 -7.775 1.00 71.19 102 ARG C N 1
ATOM 2386 C CA . ARG C 1 102 ? -50.541 -10.475 -7.255 1.00 70.94 102 ARG C CA 1
ATOM 2387 C C . ARG C 1 102 ? -50.821 -10.877 -5.817 1.00 72.74 102 ARG C C 1
ATOM 2388 O O . ARG C 1 102 ? -51.277 -10.058 -5.009 1.00 79.57 102 ARG C O 1
ATOM 2396 N N . GLU C 1 103 ? -50.574 -12.140 -5.485 1.00 73.13 103 GLU C N 1
ATOM 2397 C CA . GLU C 1 103 ? -50.880 -12.642 -4.153 1.00 74.35 103 GLU C CA 1
ATOM 2398 C C . GLU C 1 103 ? -49.831 -12.258 -3.119 1.00 72.69 103 GLU C C 1
ATOM 2399 O O . GLU C 1 103 ? -50.069 -12.441 -1.919 1.00 79.09 103 GLU C O 1
ATOM 2405 N N . ARG C 1 104 ? -48.692 -11.722 -3.550 1.00 70.79 104 ARG C N 1
ATOM 2406 C CA . ARG C 1 104 ? -47.657 -11.316 -2.609 1.00 71.96 104 ARG C CA 1
ATOM 2407 C C . ARG C 1 104 ? -48.142 -10.147 -1.754 1.00 68.55 104 ARG C C 1
ATOM 2408 O O . ARG C 1 104 ? -48.881 -9.286 -2.242 1.00 66.92 104 ARG C O 1
ATOM 2416 N N . PRO C 1 105 ? -47.753 -10.089 -0.478 1.00 67.56 105 PRO C N 1
ATOM 2417 C CA . PRO C 1 105 ? -48.021 -8.879 0.303 1.00 64.61 105 PRO C CA 1
ATOM 2418 C C . PRO C 1 105 ? -47.307 -7.696 -0.325 1.00 64.82 105 PRO C C 1
ATOM 2419 O O . PRO C 1 105 ? -46.228 -7.835 -0.906 1.00 63.47 105 PRO C O 1
ATOM 2423 N N . GLU C 1 106 ? -47.927 -6.520 -0.208 1.00 60.72 106 GLU C N 1
ATOM 2424 C CA . GLU C 1 106 ? -47.344 -5.315 -0.792 1.00 62.48 106 GLU C CA 1
ATOM 2425 C C . GLU C 1 106 ? -45.918 -5.084 -0.304 1.00 62.30 106 GLU C C 1
ATOM 2426 O O . GLU C 1 106 ? -45.051 -4.669 -1.083 1.00 60.03 106 GLU C O 1
ATOM 2432 N N . ILE C 1 107 ? -45.651 -5.352 0.980 1.00 58.29 107 ILE C N 1
ATOM 2433 C CA . ILE C 1 107 ? -44.305 -5.130 1.504 1.00 59.97 107 ILE C CA 1
ATOM 2434 C C . ILE C 1 107 ? -43.293 -6.025 0.803 1.00 57.09 107 ILE C C 1
ATOM 2435 O O . ILE C 1 107 ? -42.128 -5.644 0.639 1.00 56.15 107 ILE C O 1
ATOM 2440 N N . PHE C 1 108 ? -43.708 -7.224 0.381 1.00 55.15 108 PHE C N 1
ATOM 2441 C CA . PHE C 1 108 ? -42.774 -8.143 -0.264 1.00 56.44 108 PHE C CA 1
ATOM 2442 C C . PHE C 1 108 ? -42.406 -7.668 -1.665 1.00 59.40 108 PHE C C 1
ATOM 2443 O O . PHE C 1 108 ? -41.268 -7.854 -2.115 1.00 57.73 108 PHE C O 1
ATOM 2451 N N . ARG C 1 109 ? -43.355 -7.059 -2.377 1.00 57.15 109 ARG C N 1
ATOM 2452 C CA . ARG C 1 109 ? -43.045 -6.548 -3.706 1.00 60.71 109 ARG C CA 1
ATOM 2453 C C . ARG C 1 109 ? -42.204 -5.279 -3.622 1.00 61.60 109 ARG C C 1
ATOM 2454 O O . ARG C 1 109 ? -41.234 -5.121 -4.372 1.00 56.77 109 ARG C O 1
ATOM 2462 N N . LYS C 1 110 ? -42.532 -4.383 -2.689 1.00 57.28 110 LYS C N 1
ATOM 2463 C CA . LYS C 1 110 ? -41.999 -3.028 -2.702 1.00 58.45 110 LYS C CA 1
ATOM 2464 C C . LYS C 1 110 ? -40.839 -2.806 -1.743 1.00 59.78 110 LYS C C 1
ATOM 2465 O O . LYS C 1 110 ? -40.154 -1.784 -1.858 1.00 61.37 110 LYS C O 1
ATOM 2471 N N . GLN C 1 111 ? -40.601 -3.714 -0.801 1.00 54.69 111 GLN C N 1
ATOM 2472 C CA . GLN C 1 111 ? -39.564 -3.519 0.205 1.00 60.24 111 GLN C CA 1
ATOM 2473 C C . GLN C 1 111 ? -38.558 -4.664 0.195 1.00 57.91 111 GLN C C 1
ATOM 2474 O O . GLN C 1 111 ? -37.905 -4.942 1.203 1.00 49.10 111 GLN C O 1
ATOM 2480 N N . CYS C 1 112 ? -38.416 -5.330 -0.950 1.00 55.14 112 CYS C N 1
ATOM 2481 C CA . CYS C 1 112 ? -37.402 -6.362 -1.100 1.00 51.02 112 CYS C CA 1
ATOM 2482 C C . CYS C 1 112 ? -36.052 -5.722 -1.405 1.00 55.02 112 CYS C C 1
ATOM 2483 O O . CYS C 1 112 ? -35.954 -4.853 -2.275 1.00 56.56 112 CYS C O 1
ATOM 2486 N N . LEU C 1 113 ? -35.018 -6.139 -0.673 1.00 53.37 113 LEU C N 1
ATOM 2487 C CA . LEU C 1 113 ? -33.678 -5.583 -0.814 1.00 51.34 113 LEU C CA 1
ATOM 2488 C C . LEU C 1 113 ? -32.752 -6.474 -1.616 1.00 52.69 113 LEU C C 1
ATOM 2489 O O . LEU C 1 113 ? -31.719 -5.997 -2.097 1.00 50.54 113 LEU C O 1
ATOM 2494 N N . ALA C 1 114 ? -33.096 -7.751 -1.752 1.00 50.28 114 ALA C N 1
ATOM 2495 C CA . ALA C 1 114 ? -32.248 -8.744 -2.388 1.00 51.48 114 ALA C CA 1
ATOM 2496 C C . ALA C 1 114 ? -33.057 -10.017 -2.555 1.00 52.57 114 ALA C C 1
ATOM 2497 O O . ALA C 1 114 ? -33.844 -10.370 -1.675 1.00 51.31 114 ALA C O 1
ATOM 2499 N N . ARG C 1 115 ? -32.875 -10.681 -3.696 1.00 50.60 115 ARG C N 1
ATOM 2500 C CA . ARG C 1 115 ? -33.403 -12.017 -3.916 1.00 51.59 115 ARG C CA 1
ATOM 2501 C C . ARG C 1 115 ? -32.356 -12.821 -4.666 1.00 54.66 115 ARG C C 1
ATOM 2502 O O . ARG C 1 115 ? -31.551 -12.267 -5.422 1.00 53.47 115 ARG C O 1
ATOM 2510 N N . ILE C 1 116 ? -32.361 -14.134 -4.434 1.00 53.66 116 ILE C N 1
ATOM 2511 C CA . ILE C 1 116 ? -31.408 -15.045 -5.046 1.00 56.56 116 ILE C CA 1
ATOM 2512 C C . ILE C 1 116 ? -32.180 -16.204 -5.660 1.00 57.26 116 ILE C C 1
ATOM 2513 O O . ILE C 1 116 ? -32.965 -16.856 -4.968 1.00 55.83 116 ILE C O 1
ATOM 2518 N N . PRO C 1 117 ? -32.007 -16.491 -6.947 1.00 56.72 117 PRO C N 1
ATOM 2519 C CA . PRO C 1 117 ? -32.719 -17.607 -7.543 1.00 60.62 117 PRO C CA 1
ATOM 2520 C C . PRO C 1 117 ? -32.267 -18.923 -6.925 1.00 61.95 117 PRO C C 1
ATOM 2521 O O . PRO C 1 117 ? -31.115 -19.052 -6.479 1.00 65.68 117 PRO C O 1
ATOM 2525 N N . PRO C 1 118 ? -33.150 -19.911 -6.879 1.00 62.66 118 PRO C N 1
ATOM 2526 C CA . PRO C 1 118 ? -32.724 -21.265 -6.515 1.00 74.03 118 PRO C CA 1
ATOM 2527 C C . PRO C 1 118 ? -31.868 -21.862 -7.621 1.00 82.62 118 PRO C C 1
ATOM 2528 O O . PRO C 1 118 ? -31.775 -21.337 -8.732 1.00 81.91 118 PRO C O 1
ATOM 2532 N N . GLN C 1 119 ? -31.233 -22.987 -7.308 1.00 93.88 119 GLN C N 1
ATOM 2533 C CA . GLN C 1 119 ? -30.396 -23.648 -8.301 1.00 103.65 119 GLN C CA 1
ATOM 2534 C C . GLN C 1 119 ? -31.187 -24.666 -9.121 1.00 106.66 119 GLN C C 1
ATOM 2535 O O . GLN C 1 119 ? -30.947 -24.837 -10.320 1.00 105.59 119 GLN C O 1
#

Organism: Rhodobacter capsulatus (strain ATCC BAA-309 / NBRC 16581 / SB1003) (NCBI:txid272942)

Sequence (345 aa):
ATTLHVCTTCRGTAAAPLAEEAGPRPGELLAHALSALPVPEGVTVVPVECLSACTQGCAVALSGPGKWSYVYGRLDPRDADTILTGAAQFEAAEKGLIPWRERPEIFRKQCLARIPPQATTLHVCTTCRGTAAAPLAEEAGPRPGELLAHHALSALPVPEGVTVVPVECLSACTQGCAVALSGPGKWSYVYGRLDPRDADTILTGAAQFEAAEKGLIPWRERPEIFRKQCLARIPPQATTLHVCTTCRGTGPRPGELLAHALSALPVPEGVTVVPVEECLSACTQGCAVALSGPGKWSYVYGRLDPRDADTILTGAAQFEAAEKGLIPWRERPEIFRKQCLARIPPQ